Protein AF-A0A351DQH8-F1 (afdb_monomer_lite)

Foldseek 3Di:
DLVVLVVLLCVLQAFAQLQFQQDADDPVQVVVLVVQLVPPVHQSSRRGNLCVLQVVCQVVQQKAFDDPPPPNGAHADPDDQFPDGFAFPPCDADPSRGTHTPTHGDAADPPDPTGHGMDHHSVCSQLCSCSSSVHDPVVSVVSVVVVVVVVVVVLVVVLQVQLCCVLPVPQWQPPQQDPPPRGGPDDPVRSVVSSVVRSVVVCVVVVVCVVVPDPQVVLVVLLVVLLCLLAVVLLVCCLQPPLLQDPQLNVQLNCQLNVVLVVLLCCCPPPHVPCPSPPPVDDSSGCSVVSNVSSNVSSVVRSVVDDGDDPVSSVVSVPVVDDPPPPPPPPDD

Sequence (333 aa):
VGAFARLNLIKNTQNIEYATWTQECTADQAAALAAAQDNPAVDAARVDCAGQWFKTWENSGLLAWMDKNGDGKIQIANGAAFKGKPSFDGENRGASGERLLKNEAVPAPAGQAIENEVYFDRDIIVLANPEIASLPNWVIALIAAGGLAAALSTAAGLLLVISSSISHDLLGRVMFKDAETDKSKLSDSQELMAARVAAAVAIGVAGYLGINPPAFVAQVVAFAFGLAAASFFPVIINGVFDKRMNKEGAIAGMAVGLAFTFIYIVLNVFVDKTGTYTMFGIKATGIGTVGMLLHFVVAYFVSRATAAPPQDIQDMVENIRIPRGAAPSTHAH

Structure (mmCIF, N/CA/C/O backbone):
data_AF-A0A351DQH8-F1
#
_entry.id   AF-A0A351DQH8-F1
#
loop_
_atom_site.group_PDB
_atom_site.id
_atom_site.type_symbol
_atom_site.label_atom_id
_atom_site.label_alt_id
_atom_site.label_comp_id
_atom_site.label_asym_id
_atom_site.label_entity_id
_atom_site.label_seq_id
_atom_site.pdbx_PDB_ins_code
_atom_site.Cartn_x
_atom_site.Cartn_y
_atom_site.Cartn_z
_atom_site.occupancy
_atom_site.B_iso_or_equiv
_atom_site.auth_seq_id
_atom_site.auth_comp_id
_atom_site.auth_asym_id
_atom_site.auth_atom_id
_atom_site.pdbx_PDB_model_num
ATOM 1 N N . VAL A 1 1 ? -5.105 -0.179 -14.651 1.00 53.69 1 VAL A N 1
ATOM 2 C CA . VAL A 1 1 ? -3.837 0.540 -14.932 1.00 53.69 1 VAL A CA 1
ATOM 3 C C . VAL A 1 1 ? -2.700 -0.424 -15.271 1.00 53.69 1 VAL A C 1
ATOM 5 O O . VAL A 1 1 ? -2.261 -0.402 -16.410 1.00 53.69 1 VAL A O 1
ATOM 8 N N . GLY A 1 2 ? -2.291 -1.338 -14.377 1.00 61.62 2 GLY A N 1
ATOM 9 C CA . GLY A 1 2 ? -1.135 -2.226 -14.624 1.00 61.62 2 GLY A CA 1
ATOM 10 C C . GLY A 1 2 ? -1.207 -3.122 -15.875 1.00 61.62 2 GLY A C 1
ATOM 11 O O . GLY A 1 2 ? -0.205 -3.281 -16.563 1.00 61.62 2 GLY A O 1
ATOM 12 N N . ALA A 1 3 ? -2.383 -3.662 -16.222 1.00 66.94 3 ALA A N 1
ATOM 13 C CA . ALA A 1 3 ? -2.542 -4.481 -17.433 1.00 66.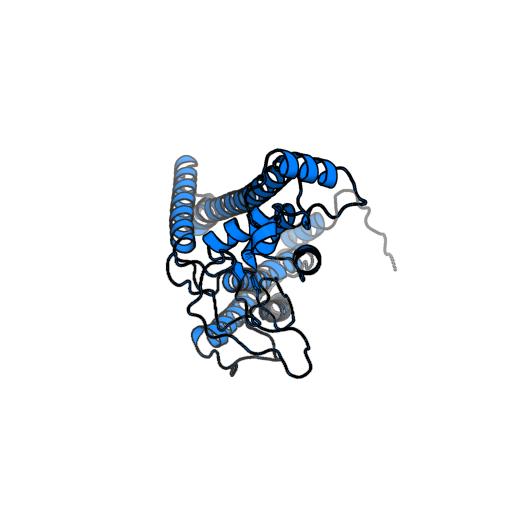94 3 ALA A CA 1
ATOM 14 C C . ALA A 1 3 ? -2.350 -3.671 -18.731 1.00 66.94 3 ALA A C 1
ATOM 16 O O . ALA A 1 3 ? -1.655 -4.121 -19.636 1.00 66.94 3 ALA A O 1
ATOM 17 N N . PHE A 1 4 ? -2.904 -2.455 -18.794 1.00 75.12 4 PHE A N 1
ATOM 18 C CA . PHE A 1 4 ? -2.732 -1.551 -19.936 1.00 75.12 4 PHE A CA 1
ATOM 19 C C . PHE A 1 4 ? -1.293 -1.041 -20.055 1.00 75.12 4 PHE A C 1
ATOM 21 O O . PHE A 1 4 ? -0.772 -0.967 -21.160 1.00 75.12 4 PHE A O 1
ATOM 28 N N . ALA A 1 5 ? -0.621 -0.772 -18.932 1.00 75.44 5 ALA A N 1
ATOM 29 C CA . ALA A 1 5 ? 0.779 -0.355 -18.943 1.00 75.44 5 ALA A CA 1
ATOM 30 C C . ALA A 1 5 ? 1.707 -1.454 -19.493 1.00 75.44 5 ALA A C 1
ATOM 32 O O . ALA A 1 5 ? 2.601 -1.169 -20.283 1.00 75.44 5 ALA A O 1
ATOM 33 N N . ARG A 1 6 ? 1.450 -2.731 -19.163 1.00 80.12 6 ARG A N 1
ATOM 34 C CA . ARG A 1 6 ? 2.192 -3.861 -19.750 1.00 80.12 6 ARG A CA 1
ATOM 35 C C . ARG A 1 6 ? 1.948 -3.998 -21.257 1.00 80.12 6 ARG A C 1
ATOM 37 O O . ARG A 1 6 ? 2.876 -4.326 -21.986 1.00 80.12 6 ARG A O 1
ATOM 44 N N . LEU A 1 7 ? 0.721 -3.755 -21.722 1.00 83.62 7 LEU A N 1
ATOM 45 C CA . LEU A 1 7 ? 0.406 -3.769 -23.154 1.00 83.62 7 LEU A CA 1
ATOM 46 C C . LEU A 1 7 ? 1.113 -2.632 -23.898 1.00 83.62 7 LEU A C 1
ATOM 48 O O . LEU A 1 7 ? 1.711 -2.890 -24.937 1.00 83.62 7 LEU A O 1
ATOM 52 N N . ASN A 1 8 ? 1.093 -1.414 -23.349 1.00 84.56 8 ASN A N 1
ATOM 53 C CA . ASN A 1 8 ? 1.820 -0.273 -23.912 1.00 84.56 8 ASN A CA 1
ATOM 54 C C . ASN A 1 8 ? 3.318 -0.548 -23.988 1.00 84.56 8 ASN A C 1
ATOM 56 O O . ASN A 1 8 ? 3.930 -0.299 -25.018 1.00 84.56 8 ASN A O 1
ATOM 60 N N . LEU A 1 9 ? 3.886 -1.120 -22.924 1.00 87.12 9 LEU A N 1
ATOM 61 C CA . LEU A 1 9 ? 5.285 -1.514 -22.899 1.00 87.12 9 LEU A CA 1
ATOM 62 C C . LEU A 1 9 ? 5.613 -2.464 -24.055 1.00 87.12 9 LEU A C 1
ATOM 64 O O . LEU A 1 9 ? 6.459 -2.139 -24.875 1.00 87.12 9 LEU A O 1
ATOM 68 N N . ILE A 1 10 ? 4.913 -3.599 -24.154 1.00 88.12 10 ILE A N 1
ATOM 69 C CA . ILE A 1 10 ? 5.165 -4.587 -25.214 1.00 88.12 10 ILE A CA 1
ATOM 70 C C . ILE A 1 10 ? 4.984 -3.943 -26.591 1.00 88.12 10 ILE A C 1
ATOM 72 O O . ILE A 1 10 ? 5.840 -4.090 -27.457 1.00 88.12 10 ILE A O 1
ATOM 76 N N . LYS A 1 11 ? 3.904 -3.185 -26.801 1.00 88.94 11 LYS A N 1
ATOM 77 C CA . LYS A 1 11 ? 3.646 -2.510 -28.079 1.00 88.94 11 LYS A CA 1
ATOM 78 C C . LYS A 1 11 ? 4.802 -1.588 -28.485 1.00 88.94 11 LYS A C 1
ATOM 80 O O . LYS A 1 11 ? 5.152 -1.547 -29.664 1.00 88.94 11 LYS A O 1
ATOM 85 N N . ASN A 1 12 ? 5.395 -0.886 -27.525 1.00 87.56 12 ASN A N 1
ATOM 86 C CA . ASN A 1 12 ? 6.350 0.182 -27.792 1.00 87.56 12 ASN A CA 1
ATOM 87 C C . ASN A 1 12 ? 7.811 -0.261 -27.720 1.00 87.56 12 ASN A C 1
ATOM 89 O O . ASN A 1 12 ? 8.658 0.505 -28.146 1.00 87.56 12 ASN A O 1
ATOM 93 N N . THR A 1 13 ? 8.119 -1.461 -27.220 1.00 89.88 13 THR A N 1
ATOM 94 C CA . THR A 1 13 ? 9.505 -1.959 -27.138 1.00 89.88 13 THR A CA 1
ATOM 95 C C . THR A 1 13 ? 9.743 -3.256 -27.904 1.00 89.88 13 THR A C 1
ATOM 97 O O . THR A 1 13 ? 10.888 -3.573 -28.207 1.00 89.88 13 THR A O 1
ATOM 100 N N . GLN A 1 14 ? 8.695 -4.003 -28.268 1.00 93.75 14 GLN A N 1
ATOM 101 C CA . GLN A 1 14 ? 8.864 -5.287 -28.949 1.00 93.75 14 GLN A CA 1
ATOM 102 C C . GLN A 1 14 ? 9.550 -5.127 -30.310 1.00 93.75 14 GLN A C 1
ATOM 104 O O . GLN A 1 14 ? 9.064 -4.384 -31.174 1.00 93.75 14 GLN A O 1
ATOM 109 N N . ASN A 1 15 ? 10.597 -5.927 -30.526 1.00 92.62 15 ASN A N 1
ATOM 110 C CA . ASN A 1 15 ? 11.360 -6.048 -31.767 1.00 92.62 15 ASN A CA 1
ATOM 111 C C . ASN A 1 15 ? 11.954 -4.708 -32.242 1.00 92.62 15 ASN A C 1
ATOM 113 O O . ASN A 1 15 ? 11.920 -4.393 -33.432 1.00 92.62 15 ASN A O 1
ATOM 117 N N . ILE A 1 16 ? 12.425 -3.894 -31.295 1.00 92.81 16 ILE A N 1
ATOM 118 C CA . ILE A 1 16 ? 13.126 -2.633 -31.552 1.00 92.81 16 ILE A CA 1
ATOM 119 C C . ILE A 1 16 ? 14.622 -2.837 -31.358 1.00 92.81 16 ILE A C 1
ATOM 121 O O . ILE A 1 16 ? 15.029 -3.482 -30.396 1.00 92.81 16 ILE A O 1
ATOM 125 N N . GLU A 1 17 ? 15.423 -2.265 -32.253 1.00 94.62 17 GLU A N 1
ATOM 126 C CA . GLU A 1 17 ? 16.880 -2.312 -32.184 1.00 94.62 17 GLU A CA 1
ATOM 127 C C . GLU A 1 17 ? 17.399 -1.403 -31.067 1.00 94.62 17 GLU A C 1
ATOM 129 O O . GLU A 1 17 ? 17.211 -0.184 -31.084 1.00 94.62 17 GLU A O 1
ATOM 134 N N . TYR A 1 18 ? 18.019 -2.010 -30.054 1.00 93.19 18 TYR A N 1
ATOM 135 C CA . TYR A 1 18 ? 18.341 -1.340 -28.798 1.00 93.19 18 TYR A CA 1
ATOM 136 C C . TYR A 1 18 ? 19.279 -0.148 -29.006 1.00 93.19 18 TYR A C 1
ATOM 138 O O . TYR A 1 18 ? 19.040 0.943 -28.477 1.00 93.19 18 TYR A O 1
ATOM 146 N N . ALA A 1 19 ? 20.339 -0.343 -29.792 1.00 92.69 19 ALA A N 1
ATOM 147 C CA . ALA A 1 19 ? 21.393 0.647 -29.974 1.00 92.69 19 ALA A CA 1
ATOM 148 C C . ALA A 1 19 ? 20.868 1.940 -30.620 1.00 92.69 19 ALA A C 1
ATOM 150 O O . ALA A 1 19 ? 21.128 3.028 -30.106 1.00 92.69 19 ALA A O 1
ATOM 151 N N . THR A 1 20 ? 20.088 1.835 -31.703 1.00 92.12 20 THR A N 1
ATOM 152 C CA . THR A 1 20 ? 19.560 3.006 -32.429 1.00 92.12 20 THR A CA 1
ATOM 153 C C . THR A 1 20 ? 18.402 3.669 -31.693 1.00 92.12 20 THR A C 1
ATOM 155 O O . THR A 1 20 ? 18.237 4.889 -31.739 1.00 92.12 20 THR A O 1
ATOM 158 N N . TRP A 1 21 ? 17.604 2.892 -30.970 1.00 93.69 21 TRP A N 1
ATOM 159 C CA . TRP A 1 21 ? 16.451 3.421 -30.259 1.00 93.69 21 TRP A CA 1
ATOM 160 C C . TRP A 1 21 ? 16.831 4.135 -28.959 1.00 93.69 21 TRP A C 1
ATOM 162 O O . TRP A 1 21 ? 16.211 5.132 -28.600 1.00 93.69 21 TRP A O 1
ATOM 172 N N . THR A 1 22 ? 17.887 3.688 -28.278 1.00 92.50 22 THR A N 1
ATOM 173 C CA . THR A 1 22 ? 18.358 4.283 -27.015 1.00 92.50 22 THR A CA 1
ATOM 174 C C . THR A 1 22 ? 19.516 5.275 -27.188 1.00 92.50 22 THR A C 1
ATOM 176 O O . THR A 1 22 ? 20.121 5.699 -26.199 1.00 92.50 22 THR A O 1
ATOM 179 N N . GLN A 1 23 ? 19.902 5.626 -28.415 1.00 90.94 23 GLN A N 1
ATOM 180 C CA . GLN A 1 23 ? 20.940 6.637 -28.668 1.00 90.94 23 GLN A CA 1
ATOM 181 C C . GLN A 1 23 ? 20.425 8.057 -28.412 1.00 90.94 23 GLN A C 1
ATOM 183 O O . GLN A 1 23 ? 19.220 8.301 -28.494 1.00 90.94 23 GLN A O 1
ATOM 188 N N . GLU A 1 24 ? 21.316 8.995 -28.084 1.00 88.50 24 GLU A N 1
ATOM 189 C CA . GLU A 1 24 ? 20.931 10.404 -27.936 1.00 88.50 24 GLU A CA 1
ATOM 190 C C . GLU A 1 24 ? 20.389 10.946 -29.264 1.00 88.50 24 GLU A C 1
ATOM 192 O O . GLU A 1 24 ? 20.944 10.672 -30.329 1.00 88.50 24 GLU A O 1
ATOM 197 N N . CYS A 1 25 ? 19.295 11.708 -29.209 1.00 88.12 25 CYS A N 1
ATOM 198 C CA . CYS A 1 25 ? 18.718 12.291 -30.413 1.00 88.12 25 CYS A CA 1
ATOM 199 C C . CYS A 1 25 ? 19.652 13.353 -30.996 1.00 88.12 25 CYS A C 1
ATOM 201 O O . CYS A 1 25 ? 20.030 14.309 -30.315 1.00 88.12 25 CYS A O 1
ATOM 203 N N . THR A 1 26 ? 19.932 13.253 -32.293 1.00 91.12 26 THR A N 1
ATOM 204 C CA . THR A 1 26 ? 20.407 14.408 -33.067 1.00 91.12 26 THR A CA 1
ATOM 205 C C . THR A 1 26 ? 19.312 15.482 -33.146 1.00 91.12 26 THR A C 1
ATOM 207 O O . THR A 1 26 ? 18.134 15.194 -32.926 1.00 91.12 26 THR A O 1
ATOM 210 N N . ALA A 1 27 ? 19.670 16.727 -33.480 1.00 88.38 27 ALA A N 1
ATOM 211 C CA . ALA A 1 27 ? 18.696 17.822 -33.583 1.00 88.38 27 ALA A CA 1
ATOM 212 C C . ALA A 1 27 ? 17.549 17.507 -34.567 1.00 88.38 27 ALA A C 1
ATOM 214 O O . ALA A 1 27 ? 16.385 17.773 -34.266 1.00 88.38 27 ALA A O 1
ATOM 215 N N . ASP A 1 28 ? 17.868 16.870 -35.696 1.00 88.50 28 ASP A N 1
ATOM 216 C CA . ASP A 1 28 ? 16.887 16.483 -36.713 1.00 88.50 28 ASP A CA 1
ATOM 217 C C . ASP A 1 28 ? 15.968 15.355 -36.224 1.00 88.50 28 ASP A C 1
ATOM 219 O O . ASP A 1 28 ? 14.753 15.410 -36.414 1.00 88.50 28 ASP A O 1
ATOM 223 N N . GLN A 1 29 ? 16.522 14.352 -35.532 1.00 88.38 29 GLN A N 1
ATOM 224 C CA . GLN A 1 29 ? 15.730 13.271 -34.934 1.00 88.38 29 GLN A CA 1
ATOM 225 C C . GLN A 1 29 ? 14.835 13.778 -33.800 1.00 88.38 29 GLN A C 1
ATOM 227 O O . GLN A 1 29 ? 13.693 13.342 -33.689 1.00 88.38 29 GLN A O 1
ATOM 232 N N . ALA A 1 30 ? 15.306 14.735 -32.995 1.00 87.12 30 ALA A N 1
ATOM 233 C CA . ALA A 1 30 ? 14.498 15.364 -31.955 1.00 87.12 30 ALA A CA 1
ATOM 234 C C . ALA A 1 30 ? 13.308 16.133 -32.554 1.00 87.12 30 ALA A C 1
ATOM 236 O O . ALA A 1 30 ? 12.190 16.037 -32.045 1.00 87.12 30 ALA A O 1
ATOM 237 N N . ALA A 1 31 ? 13.520 16.848 -33.664 1.00 86.31 31 ALA A N 1
ATOM 238 C CA . ALA A 1 31 ? 12.445 17.517 -34.392 1.00 86.31 31 ALA A CA 1
ATOM 239 C C . ALA A 1 31 ? 11.453 16.513 -35.010 1.00 86.31 31 ALA A C 1
ATOM 241 O O . ALA A 1 31 ? 10.242 16.721 -34.938 1.00 86.31 31 ALA A O 1
ATOM 242 N N . ALA A 1 32 ? 11.948 15.404 -35.570 1.00 86.38 32 ALA A N 1
ATOM 243 C CA . ALA A 1 32 ? 11.110 14.338 -36.115 1.00 86.38 32 ALA A CA 1
ATOM 244 C C . ALA A 1 32 ? 10.281 13.631 -35.029 1.00 86.38 32 ALA A C 1
ATOM 246 O O . ALA A 1 32 ? 9.099 13.362 -35.242 1.00 86.38 32 ALA A O 1
ATOM 247 N N . LEU A 1 33 ? 10.869 13.378 -33.856 1.00 87.25 33 LEU A N 1
ATOM 248 C CA . LEU A 1 33 ? 10.171 12.817 -32.701 1.00 87.25 33 LEU A CA 1
ATOM 249 C C . LEU A 1 33 ? 9.069 13.764 -32.213 1.00 87.25 33 LEU A C 1
ATOM 251 O O . LEU A 1 33 ? 7.943 13.321 -32.009 1.00 87.25 33 LEU A O 1
ATOM 255 N N . ALA A 1 34 ? 9.356 15.063 -32.096 1.00 86.38 34 ALA A N 1
ATOM 256 C CA . ALA A 1 34 ? 8.351 16.061 -31.730 1.00 86.38 34 ALA A CA 1
ATOM 257 C C . ALA A 1 34 ? 7.192 16.103 -32.742 1.00 86.38 34 ALA A C 1
ATOM 259 O O . ALA A 1 34 ? 6.026 16.080 -32.357 1.00 86.38 34 ALA A O 1
ATOM 260 N N . ALA A 1 35 ? 7.494 16.066 -34.042 1.00 86.69 35 ALA A N 1
ATOM 261 C CA . ALA A 1 35 ? 6.467 15.997 -35.080 1.00 86.69 35 ALA A CA 1
ATOM 262 C C . ALA A 1 35 ? 5.647 14.693 -35.022 1.00 86.69 35 ALA A C 1
ATOM 264 O O . ALA A 1 35 ? 4.447 14.703 -35.298 1.00 86.69 35 ALA A O 1
ATOM 265 N N . ALA A 1 36 ? 6.271 13.569 -34.653 1.00 87.19 36 ALA A N 1
ATOM 266 C CA . ALA A 1 36 ? 5.582 12.296 -34.458 1.00 87.19 36 ALA A CA 1
ATOM 267 C C . ALA A 1 36 ? 4.651 12.318 -33.235 1.00 87.19 36 ALA A C 1
ATOM 269 O O . ALA A 1 36 ? 3.581 11.721 -33.287 1.00 87.19 36 ALA A O 1
ATOM 270 N N . GLN A 1 37 ? 5.012 13.029 -32.160 1.00 85.38 37 GLN A N 1
ATOM 271 C CA . GLN A 1 37 ? 4.166 13.181 -30.966 1.00 85.38 37 GLN A CA 1
ATOM 272 C C . GLN A 1 37 ? 2.845 13.903 -31.268 1.00 85.38 37 GLN A C 1
ATOM 274 O O . GLN A 1 37 ? 1.822 13.586 -30.659 1.00 85.38 37 GLN A O 1
ATOM 279 N N . ASP A 1 38 ? 2.850 14.814 -32.241 1.00 84.12 38 ASP A N 1
ATOM 280 C CA . ASP A 1 38 ? 1.659 15.547 -32.684 1.00 84.12 38 ASP A CA 1
ATOM 281 C C . ASP A 1 38 ? 0.860 14.811 -33.778 1.00 84.12 38 ASP A C 1
ATOM 283 O O . ASP A 1 38 ? -0.251 15.222 -34.126 1.00 84.12 38 ASP A O 1
ATOM 287 N N . ASN A 1 39 ? 1.391 13.709 -34.326 1.00 84.56 39 ASN A N 1
ATOM 288 C CA . ASN A 1 39 ? 0.760 12.949 -35.401 1.00 84.56 39 ASN A CA 1
ATOM 289 C C . ASN A 1 39 ? 0.300 11.556 -34.929 1.00 84.56 39 ASN A C 1
ATOM 291 O O . ASN A 1 39 ? 1.105 10.626 -34.889 1.00 84.56 39 ASN A O 1
ATOM 295 N N . PRO A 1 40 ? -1.008 11.337 -34.696 1.00 80.25 40 PRO A N 1
ATOM 296 C CA . PRO A 1 40 ? -1.520 10.051 -34.216 1.00 80.25 40 PRO A CA 1
ATOM 297 C C . PRO A 1 40 ? -1.344 8.886 -35.207 1.00 80.25 40 PRO A C 1
ATOM 299 O O . PRO A 1 40 ? -1.568 7.736 -34.832 1.00 80.25 40 PRO A O 1
ATOM 302 N N . ALA A 1 41 ? -0.968 9.151 -36.465 1.00 84.12 41 ALA A N 1
ATOM 303 C CA . ALA A 1 41 ? -0.656 8.113 -37.447 1.00 84.12 41 ALA A CA 1
ATOM 304 C C . ALA A 1 41 ? 0.763 7.532 -37.296 1.00 84.12 41 ALA A C 1
ATOM 306 O O . ALA A 1 41 ? 1.052 6.492 -37.889 1.00 84.12 41 ALA A O 1
ATOM 307 N N . VAL A 1 42 ? 1.645 8.182 -36.528 1.00 83.12 42 VAL A N 1
ATOM 308 C CA . VAL A 1 42 ? 3.024 7.741 -36.290 1.00 83.12 42 VAL A CA 1
ATOM 309 C C . VAL A 1 42 ? 3.165 7.302 -34.837 1.00 83.12 42 VAL A C 1
ATOM 311 O O . VAL A 1 42 ? 2.772 8.012 -33.917 1.00 83.12 42 VAL A O 1
ATOM 314 N N . ASP A 1 43 ? 3.746 6.124 -34.610 1.00 85.19 43 ASP A N 1
ATOM 315 C CA . ASP A 1 43 ? 4.044 5.668 -33.253 1.00 85.19 43 ASP A CA 1
ATOM 316 C C . ASP A 1 43 ? 5.348 6.315 -32.768 1.00 85.19 43 ASP A C 1
ATOM 318 O O . ASP A 1 43 ? 6.437 5.774 -32.970 1.00 85.19 43 ASP A O 1
ATOM 322 N N . ALA A 1 44 ? 5.230 7.501 -32.161 1.00 87.38 44 ALA A N 1
ATOM 323 C CA . ALA A 1 44 ? 6.362 8.278 -31.651 1.00 87.38 44 ALA A CA 1
ATOM 324 C C . ALA A 1 44 ? 7.279 7.459 -30.722 1.00 87.38 44 ALA A C 1
ATOM 326 O O . ALA A 1 44 ? 8.491 7.651 -30.731 1.00 87.38 44 ALA A O 1
ATOM 327 N N . ALA A 1 45 ? 6.724 6.489 -29.986 1.00 87.62 45 ALA A N 1
ATOM 328 C CA . ALA A 1 45 ? 7.483 5.642 -29.071 1.00 87.62 45 ALA A CA 1
ATOM 329 C C . ALA A 1 45 ? 8.439 4.665 -29.758 1.00 87.62 45 ALA A C 1
ATOM 331 O O . ALA A 1 45 ? 9.381 4.181 -29.129 1.00 87.62 45 ALA A O 1
ATOM 332 N N . ARG A 1 46 ? 8.224 4.386 -31.047 1.00 89.81 46 ARG A N 1
ATOM 333 C CA . ARG A 1 46 ? 9.051 3.468 -31.839 1.00 89.81 46 ARG A CA 1
ATOM 334 C C . ARG A 1 46 ? 10.051 4.186 -32.748 1.00 89.81 46 ARG A C 1
ATOM 336 O O . ARG A 1 46 ? 10.775 3.514 -33.476 1.00 89.81 46 ARG A O 1
ATOM 343 N N . VAL A 1 47 ? 10.077 5.520 -32.736 1.00 89.44 47 VAL A N 1
ATOM 344 C CA . VAL A 1 47 ? 11.058 6.319 -33.486 1.00 89.44 47 VAL A CA 1
ATOM 345 C C . VAL A 1 47 ? 12.444 6.109 -32.869 1.00 89.44 47 VAL A C 1
ATOM 347 O O . VAL A 1 47 ? 12.563 5.987 -31.649 1.00 89.44 47 VAL A O 1
ATOM 350 N N . ASP A 1 48 ? 13.494 6.062 -33.694 1.00 89.56 48 ASP A N 1
ATOM 351 C CA . ASP A 1 48 ? 14.876 6.040 -33.198 1.00 89.56 48 ASP A CA 1
ATOM 352 C C . ASP A 1 48 ? 15.106 7.173 -32.188 1.00 89.56 48 ASP A C 1
ATOM 354 O O . ASP A 1 48 ? 14.470 8.217 -32.278 1.00 89.56 48 ASP A O 1
ATOM 358 N N . CYS A 1 49 ? 16.005 6.966 -31.226 1.00 89.00 49 CYS A N 1
ATOM 359 C CA . CYS A 1 49 ? 16.280 7.865 -30.097 1.00 89.00 49 CYS A CA 1
ATOM 360 C C . CYS A 1 49 ? 15.139 8.088 -29.070 1.00 89.00 49 CYS A C 1
ATOM 362 O O . CYS A 1 49 ? 15.395 8.642 -27.998 1.00 89.00 49 CYS A O 1
ATOM 364 N N . ALA A 1 50 ? 13.909 7.607 -29.307 1.00 89.50 50 ALA A N 1
ATOM 365 C CA . ALA A 1 50 ? 12.801 7.724 -28.344 1.00 89.50 50 ALA A CA 1
ATOM 366 C C . ALA A 1 50 ? 12.989 6.866 -27.071 1.00 89.50 50 ALA A C 1
ATOM 368 O O . ALA A 1 50 ? 12.308 7.074 -26.065 1.00 89.50 50 ALA A O 1
ATOM 369 N N . GLY A 1 51 ? 13.928 5.918 -27.089 1.00 90.56 51 GLY A N 1
ATOM 370 C CA . GLY A 1 51 ? 14.203 4.958 -26.020 1.00 90.56 51 GLY A CA 1
ATOM 371 C C . GLY A 1 51 ? 15.105 5.441 -24.893 1.00 90.56 51 GLY A C 1
ATOM 372 O O . GLY A 1 51 ? 15.549 4.618 -24.095 1.00 90.56 51 GLY A O 1
ATOM 373 N N . GLN A 1 52 ? 15.398 6.740 -24.791 1.00 89.62 52 GLN A N 1
ATOM 374 C CA . GLN A 1 52 ? 16.252 7.282 -23.720 1.00 89.62 52 GLN A CA 1
ATOM 375 C C . GLN A 1 52 ? 15.796 6.875 -22.318 1.00 89.62 52 GLN A C 1
ATOM 377 O O . GLN A 1 52 ? 16.614 6.507 -21.473 1.00 89.62 52 GLN A O 1
ATOM 382 N N . TRP A 1 53 ? 14.481 6.858 -22.096 1.00 89.38 53 TRP A N 1
ATOM 383 C CA . TRP A 1 53 ? 13.898 6.429 -20.831 1.00 89.38 53 TRP A CA 1
ATOM 384 C C . TRP A 1 53 ? 14.349 5.014 -20.441 1.00 89.38 53 TRP A C 1
ATOM 386 O O . TRP A 1 53 ? 14.640 4.755 -19.276 1.00 89.38 53 TRP A O 1
ATOM 396 N N . PHE A 1 54 ? 14.491 4.104 -21.409 1.00 91.56 54 PHE A N 1
ATOM 397 C CA . PHE A 1 54 ? 14.892 2.723 -21.155 1.00 91.56 54 PHE A CA 1
ATOM 398 C C . PHE A 1 54 ? 16.272 2.668 -20.491 1.00 91.56 54 PHE A C 1
ATOM 400 O O . PHE A 1 54 ? 16.432 2.002 -19.469 1.00 91.56 54 PHE A O 1
ATOM 407 N N . LYS A 1 55 ? 17.234 3.463 -20.985 1.00 89.81 55 LYS A N 1
ATOM 408 C CA . LYS A 1 55 ? 18.562 3.624 -20.369 1.00 89.81 55 LYS A CA 1
ATOM 409 C C . LYS A 1 55 ? 18.496 4.288 -18.999 1.00 89.81 55 LYS A C 1
ATOM 411 O O . LYS A 1 55 ? 19.214 3.879 -18.090 1.00 89.81 55 LYS A O 1
ATOM 416 N N . THR A 1 56 ? 17.644 5.295 -18.811 1.00 89.62 56 THR A N 1
ATOM 417 C CA . THR A 1 56 ? 17.467 5.949 -17.504 1.00 89.62 56 THR A CA 1
ATOM 418 C C . THR A 1 56 ? 17.043 4.945 -16.430 1.00 89.62 56 THR A C 1
ATOM 420 O O . THR A 1 56 ? 17.638 4.901 -15.350 1.00 89.62 56 THR A O 1
ATOM 423 N N . TRP A 1 57 ? 16.061 4.093 -16.734 1.00 90.50 57 TRP A N 1
ATOM 424 C CA . TRP A 1 57 ? 15.577 3.070 -15.803 1.00 90.50 57 TRP A CA 1
ATOM 425 C C . TRP A 1 57 ? 16.517 1.859 -15.690 1.00 90.50 57 TRP A C 1
ATOM 427 O O . TRP A 1 57 ? 16.572 1.216 -14.640 1.00 90.50 57 TRP A O 1
ATOM 437 N N . GLU A 1 58 ? 17.304 1.567 -16.725 1.00 90.81 58 GLU A N 1
ATOM 438 C CA . GLU A 1 58 ? 18.377 0.570 -16.667 1.00 90.81 58 GLU A CA 1
ATOM 439 C C . GLU A 1 58 ? 19.521 1.018 -15.738 1.00 90.81 58 GLU A C 1
ATOM 441 O O . GLU A 1 58 ? 20.031 0.255 -14.911 1.00 90.81 58 GLU A O 1
ATOM 446 N N . ASN A 1 59 ? 19.892 2.297 -15.804 1.00 89.50 59 ASN A N 1
ATOM 447 C CA . ASN A 1 59 ? 20.910 2.888 -14.939 1.00 89.50 59 ASN A CA 1
ATOM 448 C C . ASN A 1 59 ? 20.463 2.938 -13.470 1.00 89.50 59 ASN A C 1
ATOM 450 O O . ASN A 1 59 ? 21.286 2.722 -12.580 1.00 89.50 59 ASN A O 1
ATOM 454 N N . SER A 1 60 ? 19.168 3.143 -13.199 1.00 87.75 60 SER A N 1
ATOM 455 C CA . SER A 1 60 ? 18.625 3.045 -11.833 1.00 87.75 60 SER A CA 1
ATOM 456 C C . SER A 1 60 ? 18.540 1.603 -11.313 1.00 87.75 60 SER A C 1
ATOM 458 O O . SER A 1 60 ? 18.379 1.385 -10.113 1.00 87.75 60 SER A O 1
ATOM 460 N N . GLY A 1 61 ? 18.675 0.615 -12.204 1.00 87.69 61 GLY A N 1
ATOM 461 C CA . GLY A 1 61 ? 18.630 -0.811 -11.899 1.00 87.69 61 GLY A CA 1
ATOM 462 C C . GLY A 1 61 ? 17.227 -1.385 -11.696 1.00 87.69 61 GLY A C 1
ATOM 463 O O . GLY A 1 61 ? 17.084 -2.521 -11.242 1.00 87.69 61 GLY A O 1
ATOM 464 N N . LEU A 1 62 ? 16.192 -0.612 -12.034 1.00 89.19 62 LEU A N 1
ATOM 465 C CA . LEU A 1 62 ? 14.782 -1.011 -11.951 1.00 89.19 62 LEU A CA 1
ATOM 466 C C . LEU A 1 62 ? 14.263 -1.600 -13.273 1.00 89.19 62 LEU A C 1
ATOM 468 O O . LEU A 1 62 ? 13.155 -2.130 -13.343 1.00 89.19 62 LEU A O 1
ATOM 472 N N . LEU A 1 63 ? 15.086 -1.542 -14.312 1.00 92.38 63 LEU A N 1
ATOM 473 C CA . LEU A 1 63 ? 14.901 -2.177 -15.604 1.00 92.38 63 LEU A CA 1
ATOM 474 C C . LEU A 1 63 ? 16.198 -2.905 -15.951 1.00 92.38 63 LEU A C 1
ATOM 476 O O . LEU A 1 63 ? 17.275 -2.438 -15.588 1.00 92.38 63 LEU A O 1
ATOM 480 N N . ALA A 1 64 ? 16.121 -4.030 -16.652 1.00 93.75 64 ALA A N 1
ATOM 481 C CA . ALA A 1 64 ? 17.307 -4.593 -17.287 1.00 93.75 64 ALA A CA 1
ATOM 482 C C . ALA A 1 64 ? 16.939 -5.395 -18.529 1.00 93.75 64 ALA A C 1
ATOM 484 O O . ALA A 1 64 ? 15.886 -6.036 -18.561 1.00 93.75 64 ALA A O 1
ATOM 485 N N . TRP A 1 65 ? 17.827 -5.395 -19.514 1.00 95.25 65 TRP A N 1
ATOM 486 C CA . TRP A 1 65 ? 17.706 -6.205 -20.716 1.00 95.25 65 TRP A CA 1
ATOM 487 C C . TRP A 1 65 ? 18.907 -7.144 -20.831 1.00 95.25 65 TRP A C 1
ATOM 489 O O . TRP A 1 65 ? 20.024 -6.797 -20.458 1.00 95.25 65 TRP A O 1
ATOM 499 N N . MET A 1 66 ? 18.644 -8.366 -21.281 1.00 93.75 66 MET A N 1
ATOM 500 C CA . MET A 1 66 ? 19.642 -9.388 -21.559 1.00 93.75 66 MET A CA 1
ATOM 501 C C . MET A 1 66 ? 19.357 -9.934 -22.947 1.00 93.75 66 MET A C 1
ATOM 503 O O . MET A 1 66 ? 18.413 -10.708 -23.098 1.00 93.75 66 MET A O 1
ATOM 507 N N . ASP A 1 67 ? 20.169 -9.549 -23.924 1.00 93.38 67 ASP A N 1
ATOM 508 C CA . ASP A 1 67 ? 20.107 -10.123 -25.265 1.00 93.38 67 ASP A CA 1
ATOM 509 C C . ASP A 1 67 ? 20.511 -11.604 -25.205 1.00 93.38 67 ASP A C 1
ATOM 511 O O . ASP A 1 67 ? 21.654 -11.939 -24.873 1.00 93.38 67 ASP A O 1
ATOM 515 N N . LYS A 1 68 ? 19.559 -12.507 -25.456 1.00 90.81 68 LYS A N 1
ATOM 516 C CA . LYS A 1 68 ? 19.795 -13.956 -25.361 1.00 90.81 68 LYS A CA 1
ATOM 517 C C . LYS A 1 68 ? 20.117 -14.584 -26.702 1.00 90.81 68 LYS A C 1
ATOM 519 O O . LYS A 1 68 ? 20.747 -15.642 -26.738 1.00 90.81 68 LYS A O 1
ATOM 524 N N . ASN A 1 69 ? 19.649 -13.977 -27.786 1.00 90.38 69 ASN A N 1
ATOM 525 C CA . ASN A 1 69 ? 19.782 -14.515 -29.135 1.00 90.38 69 ASN A CA 1
ATOM 526 C C . ASN A 1 69 ? 20.859 -13.779 -29.963 1.00 90.38 69 ASN A C 1
ATOM 528 O O . ASN A 1 69 ? 21.224 -14.261 -31.036 1.00 90.38 69 ASN A O 1
ATOM 532 N N . GLY A 1 70 ? 21.404 -12.675 -29.443 1.00 90.12 70 GLY A N 1
ATOM 533 C CA . GLY A 1 70 ? 22.460 -11.874 -30.053 1.00 90.12 70 GLY A CA 1
ATOM 534 C C . GLY A 1 70 ? 21.992 -11.018 -31.231 1.00 90.12 70 GLY A C 1
ATOM 535 O O . GLY A 1 70 ? 22.824 -10.658 -32.066 1.00 90.12 70 GLY A O 1
ATOM 536 N N . ASP A 1 71 ? 20.687 -10.758 -31.363 1.00 92.31 71 ASP A N 1
ATOM 537 C CA . ASP A 1 71 ? 20.111 -10.011 -32.486 1.00 92.31 71 ASP A CA 1
ATOM 538 C C . ASP A 1 71 ? 20.064 -8.489 -32.260 1.00 92.31 71 ASP A C 1
ATOM 540 O O . ASP A 1 71 ? 19.735 -7.749 -33.194 1.00 92.31 71 ASP A O 1
ATOM 544 N N . GLY A 1 72 ? 20.410 -8.015 -31.056 1.00 92.94 72 GLY A N 1
ATOM 545 C CA . GLY A 1 72 ? 20.405 -6.599 -30.692 1.00 92.94 72 GLY A CA 1
ATOM 546 C C . GLY A 1 72 ? 19.009 -5.979 -30.562 1.00 92.94 72 GLY A C 1
ATOM 547 O O . GLY A 1 72 ? 18.889 -4.751 -30.466 1.00 92.94 72 GLY A O 1
ATOM 548 N N . LYS A 1 73 ? 17.940 -6.786 -30.577 1.00 94.06 73 LYS A N 1
ATOM 549 C CA . LYS A 1 73 ? 16.549 -6.329 -30.541 1.00 94.06 73 LYS A CA 1
ATOM 550 C C . LYS A 1 73 ? 15.861 -6.753 -29.261 1.00 94.06 73 LYS A C 1
ATOM 552 O O . LYS A 1 73 ? 15.947 -7.881 -28.808 1.00 94.06 73 LYS A O 1
ATOM 557 N N . ILE A 1 74 ? 15.065 -5.846 -28.716 1.00 94.25 74 ILE A N 1
ATOM 558 C CA . ILE A 1 74 ? 14.347 -6.097 -27.471 1.00 94.25 74 ILE A CA 1
ATOM 559 C C . ILE A 1 74 ? 13.201 -7.088 -27.714 1.00 94.25 74 ILE A C 1
ATOM 561 O O . ILE A 1 74 ? 12.255 -6.785 -28.452 1.00 94.25 74 ILE A O 1
ATOM 565 N N . GLN A 1 75 ? 13.225 -8.240 -27.037 1.00 93.75 75 GLN A N 1
ATOM 566 C CA . GLN A 1 75 ? 12.128 -9.212 -27.068 1.00 93.75 75 GLN A CA 1
ATOM 567 C C . GLN A 1 75 ? 11.470 -9.391 -25.691 1.00 93.75 75 GLN A C 1
ATOM 569 O O . GLN A 1 75 ? 12.098 -9.740 -24.692 1.00 93.75 75 GLN A O 1
ATOM 574 N N . ILE A 1 76 ? 10.156 -9.163 -25.625 1.00 92.25 76 ILE A N 1
ATOM 575 C CA . ILE A 1 76 ? 9.342 -9.373 -24.426 1.00 92.25 76 ILE A CA 1
ATOM 576 C C . ILE A 1 76 ? 8.384 -10.533 -24.663 1.00 92.25 76 ILE A C 1
ATOM 578 O O . ILE A 1 76 ? 7.607 -10.554 -25.618 1.00 92.25 76 ILE A O 1
ATOM 582 N N . ALA A 1 77 ? 8.395 -11.489 -23.741 1.00 91.00 77 ALA A N 1
ATOM 583 C CA . ALA A 1 77 ? 7.548 -12.670 -23.815 1.00 91.00 77 ALA A CA 1
ATOM 584 C C . ALA A 1 77 ? 7.116 -13.141 -22.417 1.00 91.00 77 ALA A C 1
ATOM 586 O O . ALA A 1 77 ? 7.360 -12.470 -21.411 1.00 91.00 77 ALA A O 1
ATOM 587 N N . ASN A 1 78 ? 6.429 -14.282 -22.327 1.00 89.81 78 ASN A N 1
ATOM 588 C CA . ASN A 1 78 ? 6.126 -14.867 -21.022 1.00 89.81 78 ASN A CA 1
ATOM 589 C C . ASN A 1 78 ? 7.374 -15.545 -20.435 1.00 89.81 78 ASN A C 1
ATOM 591 O O . ASN A 1 78 ? 8.225 -16.056 -21.163 1.00 89.81 78 ASN A O 1
ATOM 595 N N . GLY A 1 79 ? 7.457 -15.561 -19.103 1.00 89.31 79 GLY A N 1
ATOM 596 C CA . GLY A 1 79 ? 8.610 -16.076 -18.362 1.00 89.31 79 GLY A CA 1
ATOM 597 C C . GLY A 1 79 ? 9.517 -14.972 -17.815 1.00 89.31 79 GLY A C 1
ATOM 598 O O . GLY A 1 79 ? 9.354 -13.791 -18.118 1.00 89.31 79 GLY A O 1
ATOM 599 N N . ALA A 1 80 ? 10.456 -15.354 -16.952 1.00 91.12 80 ALA A N 1
ATOM 600 C CA . ALA A 1 80 ? 11.484 -14.442 -16.462 1.00 91.12 80 ALA A CA 1
ATOM 601 C C . ALA A 1 80 ? 12.592 -14.298 -17.513 1.00 91.12 80 ALA A C 1
ATOM 603 O O . ALA A 1 80 ? 12.925 -15.273 -18.183 1.00 91.12 80 ALA A O 1
ATOM 604 N N . ALA A 1 81 ? 13.176 -13.105 -17.638 1.00 92.00 81 ALA A N 1
ATOM 605 C CA . ALA A 1 81 ? 14.354 -12.930 -18.481 1.00 92.00 81 ALA A CA 1
ATOM 606 C C . ALA A 1 81 ? 15.559 -13.672 -17.892 1.00 92.00 81 ALA A C 1
ATOM 608 O O . ALA A 1 81 ? 16.219 -14.470 -18.552 1.00 92.00 81 ALA A O 1
ATOM 609 N N . PHE A 1 82 ? 15.777 -13.498 -16.598 1.00 94.19 82 PHE A N 1
ATOM 610 C CA . PHE A 1 82 ? 16.868 -14.115 -15.865 1.00 94.19 82 PHE A CA 1
ATOM 611 C C . PHE A 1 82 ? 16.445 -14.362 -14.416 1.00 94.19 82 PHE A C 1
ATOM 613 O O . PHE A 1 82 ? 15.373 -13.942 -13.967 1.00 94.19 82 PHE A O 1
ATOM 620 N N . LYS A 1 83 ? 17.273 -15.091 -13.672 1.00 92.31 83 LYS A N 1
ATOM 621 C CA . LYS A 1 83 ? 16.963 -15.498 -12.303 1.00 92.31 83 LYS A CA 1
ATOM 622 C C . LYS A 1 83 ? 17.079 -14.321 -11.329 1.00 92.31 83 LYS A C 1
ATOM 624 O O . LYS A 1 83 ? 18.162 -13.769 -11.137 1.00 92.31 83 LYS A O 1
ATOM 629 N N . GLY A 1 84 ? 15.978 -14.002 -10.648 1.00 89.12 84 GLY A N 1
ATOM 630 C CA . GLY A 1 84 ? 15.938 -13.007 -9.570 1.00 89.12 84 GLY A CA 1
ATOM 631 C C . GLY A 1 84 ? 15.871 -11.554 -10.050 1.00 89.12 84 GLY A C 1
ATOM 632 O O . GLY A 1 84 ? 15.454 -11.277 -11.171 1.00 89.12 84 GLY A O 1
ATOM 633 N N . LYS A 1 85 ? 16.240 -10.622 -9.163 1.00 89.69 85 LYS A N 1
ATOM 634 C CA . LYS A 1 85 ? 16.364 -9.192 -9.490 1.00 89.69 85 LYS A CA 1
ATOM 635 C C . LYS A 1 85 ? 17.656 -8.926 -10.284 1.00 89.69 85 LYS A C 1
ATOM 637 O O . LYS A 1 85 ? 18.600 -9.705 -10.136 1.00 89.69 85 LYS A O 1
ATOM 642 N N . PRO A 1 86 ? 17.726 -7.844 -11.080 1.00 91.75 86 PRO A N 1
ATOM 643 C CA . PRO A 1 86 ? 18.929 -7.482 -11.825 1.00 91.75 86 PRO A CA 1
ATOM 644 C C . PRO A 1 86 ? 20.167 -7.359 -10.926 1.00 91.75 86 PRO A C 1
ATOM 646 O O . PRO A 1 86 ? 20.129 -6.708 -9.883 1.00 91.75 86 PRO A O 1
ATOM 649 N N . SER A 1 87 ? 21.267 -7.978 -11.343 1.00 92.88 87 SER A N 1
ATOM 650 C CA . SER A 1 87 ? 22.586 -7.905 -10.720 1.00 92.88 87 SER A CA 1
ATOM 651 C C . SER A 1 87 ? 23.593 -7.490 -11.785 1.00 92.88 87 SER A C 1
ATOM 653 O O . SER A 1 87 ? 24.149 -8.335 -12.485 1.00 92.88 87 SER A O 1
ATOM 655 N N . PHE A 1 88 ? 23.833 -6.190 -11.908 1.00 92.25 88 PHE A N 1
ATOM 656 C CA . PHE A 1 88 ? 24.713 -5.636 -12.937 1.00 92.25 88 PHE A CA 1
ATOM 657 C C . PHE A 1 88 ? 26.194 -5.925 -12.673 1.00 92.25 88 PHE A C 1
ATOM 659 O O . PHE A 1 88 ? 26.654 -5.961 -11.527 1.00 92.25 88 PHE A O 1
ATOM 666 N N . ASP A 1 89 ? 26.965 -6.091 -13.745 1.00 90.69 89 ASP A N 1
ATOM 667 C CA . ASP A 1 89 ? 28.421 -6.193 -13.698 1.00 90.69 89 ASP A CA 1
ATOM 668 C C . ASP A 1 89 ? 29.084 -4.807 -13.676 1.00 90.69 89 ASP A C 1
ATOM 670 O O . ASP A 1 89 ? 29.792 -4.395 -14.593 1.00 90.69 89 ASP A O 1
ATOM 674 N N . GLY A 1 90 ? 28.802 -4.050 -12.612 1.00 87.25 90 GLY A N 1
ATOM 675 C CA . GLY A 1 90 ? 29.306 -2.689 -12.445 1.00 87.25 90 GLY A CA 1
ATOM 676 C C . GLY A 1 90 ? 28.812 -1.749 -13.549 1.00 87.25 90 GLY A C 1
ATOM 677 O O . GLY A 1 90 ? 27.602 -1.599 -13.751 1.00 87.25 90 GLY A O 1
ATOM 678 N N . GLU A 1 91 ? 29.762 -1.115 -14.241 1.00 86.00 91 GLU A N 1
ATOM 679 C CA . GLU A 1 91 ? 29.508 -0.184 -15.348 1.00 86.00 91 GLU A CA 1
ATOM 680 C C . GLU A 1 91 ? 29.787 -0.779 -16.735 1.00 86.00 91 GLU A C 1
ATOM 682 O O . GLU A 1 91 ? 29.683 -0.071 -17.738 1.00 86.00 91 GLU A O 1
ATOM 687 N N . ASN A 1 92 ? 30.101 -2.074 -16.821 1.00 89.88 92 ASN A N 1
ATOM 688 C CA . ASN A 1 92 ? 30.379 -2.717 -18.100 1.00 89.88 92 ASN A CA 1
ATOM 689 C C . ASN A 1 92 ? 29.138 -2.675 -19.008 1.00 89.88 92 ASN A C 1
ATOM 691 O O . ASN A 1 92 ? 28.015 -2.948 -18.569 1.00 89.88 92 ASN A O 1
ATOM 695 N N . ARG A 1 93 ? 29.353 -2.319 -20.278 1.00 90.88 93 ARG A N 1
ATOM 696 C CA . ARG A 1 93 ? 28.310 -2.254 -21.307 1.00 90.88 93 ARG A CA 1
ATOM 697 C C . ARG A 1 93 ? 28.553 -3.313 -22.383 1.00 90.88 93 ARG A C 1
ATOM 699 O O . ARG A 1 93 ? 29.706 -3.622 -22.682 1.00 90.88 93 ARG A O 1
ATOM 706 N N . GLY A 1 94 ? 27.478 -3.881 -22.918 1.00 88.50 94 GLY A N 1
ATOM 707 C CA . GLY A 1 94 ? 27.526 -4.870 -23.990 1.00 88.50 94 GLY A CA 1
ATOM 708 C C . GLY A 1 94 ? 27.600 -4.245 -25.382 1.00 88.50 94 GLY A C 1
ATOM 709 O O . GLY A 1 94 ? 27.864 -3.050 -25.534 1.00 88.50 94 GLY A O 1
ATOM 710 N N . ALA A 1 95 ? 27.405 -5.070 -26.412 1.00 86.81 95 ALA A N 1
ATOM 711 C CA . ALA A 1 95 ? 27.628 -4.680 -27.806 1.00 86.81 95 ALA A CA 1
ATOM 712 C C . ALA A 1 95 ? 26.624 -3.631 -28.310 1.00 86.81 95 ALA A C 1
ATOM 714 O O . ALA A 1 95 ? 26.974 -2.817 -29.164 1.00 86.81 95 ALA A O 1
ATOM 715 N N . SER A 1 96 ? 25.410 -3.614 -27.756 1.00 87.81 96 SER A N 1
ATOM 716 C CA . SER A 1 96 ? 24.365 -2.646 -28.102 1.00 87.81 96 SER A CA 1
ATOM 717 C C . SER A 1 96 ? 24.363 -1.425 -27.166 1.00 87.81 96 SER A C 1
ATOM 719 O O . SER A 1 96 ? 23.591 -0.486 -27.366 1.00 87.81 96 SER A O 1
ATOM 721 N N . GLY A 1 97 ? 25.249 -1.391 -26.163 1.00 86.88 97 GLY A N 1
ATOM 722 C CA . GLY A 1 97 ? 25.343 -0.324 -25.161 1.00 86.88 97 GLY A CA 1
ATOM 723 C C . GLY A 1 97 ? 24.459 -0.527 -23.923 1.00 86.88 97 GLY A C 1
ATOM 724 O O . GLY A 1 97 ? 24.270 0.411 -23.146 1.00 86.88 97 GLY A O 1
ATOM 725 N N . GLU A 1 98 ? 23.912 -1.725 -23.748 1.00 90.75 98 GLU A N 1
ATOM 726 C CA . GLU A 1 98 ? 23.152 -2.202 -22.591 1.00 90.75 98 GLU A CA 1
ATOM 727 C C . GLU A 1 98 ? 24.048 -2.506 -21.392 1.00 90.75 98 GLU A C 1
ATOM 729 O O . GLU A 1 98 ? 25.240 -2.775 -21.551 1.00 90.75 98 GLU A O 1
ATOM 734 N N . ARG A 1 99 ? 23.503 -2.484 -20.175 1.00 93.00 99 ARG A N 1
ATOM 735 C CA . ARG A 1 99 ? 24.261 -2.867 -18.978 1.00 93.00 99 ARG A CA 1
ATOM 736 C C . ARG A 1 99 ? 24.380 -4.379 -18.872 1.00 93.00 99 ARG A C 1
ATOM 738 O O . ARG A 1 99 ? 23.381 -5.090 -18.830 1.00 93.00 99 ARG A O 1
ATOM 745 N N . LEU A 1 100 ? 25.609 -4.869 -18.715 1.00 92.00 100 LEU A N 1
ATOM 746 C CA . LEU A 1 100 ? 25.840 -6.301 -18.553 1.00 92.00 100 LEU A CA 1
ATOM 747 C C . LEU A 1 100 ? 25.335 -6.804 -17.197 1.00 92.00 100 LEU A C 1
ATOM 749 O O . LEU A 1 100 ? 25.487 -6.150 -16.160 1.00 92.00 100 LEU A O 1
ATOM 753 N N . LEU A 1 101 ? 24.757 -8.004 -17.209 1.00 92.88 101 LEU A N 1
ATOM 754 C CA . LEU A 1 101 ? 24.182 -8.674 -16.047 1.00 92.88 101 LEU A CA 1
ATOM 755 C C . LEU A 1 101 ? 25.010 -9.904 -15.663 1.00 92.88 101 LEU A C 1
ATOM 757 O O . LEU A 1 101 ? 25.487 -10.645 -16.516 1.00 92.88 101 LEU A O 1
ATOM 761 N N . LYS A 1 102 ? 25.117 -10.159 -14.358 1.00 93.56 102 LYS A N 1
ATOM 762 C CA . LYS A 1 102 ? 25.675 -11.394 -13.774 1.00 93.56 102 LYS A CA 1
ATOM 763 C C . LYS A 1 102 ? 24.634 -12.496 -13.611 1.00 93.56 102 LYS A C 1
ATOM 765 O O . LYS A 1 102 ? 24.962 -13.595 -13.168 1.00 93.56 102 LYS A O 1
ATOM 770 N N . ASN A 1 103 ? 23.366 -12.181 -13.860 1.00 94.25 103 ASN A N 1
ATOM 771 C CA . ASN A 1 103 ? 22.277 -13.121 -13.673 1.00 94.25 103 ASN A CA 1
ATOM 772 C C . ASN A 1 103 ? 22.371 -14.280 -14.667 1.00 94.25 103 ASN A C 1
ATOM 774 O O . ASN A 1 103 ? 22.790 -14.120 -15.808 1.00 94.25 103 ASN A O 1
ATOM 778 N N . GLU A 1 104 ? 21.897 -15.441 -14.233 1.00 92.38 104 GLU A N 1
ATOM 779 C CA . GLU A 1 104 ? 21.715 -16.599 -15.100 1.00 92.38 104 GLU A CA 1
ATOM 780 C C . GLU A 1 104 ? 20.452 -16.413 -15.954 1.00 92.38 104 GLU A C 1
ATOM 782 O O . GLU A 1 104 ? 19.372 -16.131 -15.414 1.00 92.38 104 GLU A O 1
ATOM 787 N N . ALA A 1 105 ? 20.586 -16.566 -17.273 1.00 92.25 105 ALA A N 1
ATOM 788 C CA . ALA A 1 105 ? 19.467 -16.526 -18.208 1.00 92.25 105 ALA A CA 1
ATOM 789 C C . ALA A 1 105 ? 18.467 -17.652 -17.906 1.00 92.25 105 ALA A C 1
ATOM 791 O O . ALA A 1 105 ? 18.848 -18.784 -17.614 1.00 92.25 105 ALA A O 1
ATOM 792 N N . VAL A 1 106 ? 17.172 -17.345 -17.985 1.00 91.56 106 VAL A N 1
ATOM 793 C CA . VAL A 1 106 ? 16.107 -18.347 -17.836 1.00 91.56 106 VAL A CA 1
ATOM 794 C C . VAL A 1 106 ? 15.565 -18.686 -19.226 1.00 91.56 106 VAL A C 1
ATOM 796 O O . VAL A 1 106 ? 15.143 -17.762 -19.925 1.00 91.56 106 VAL A O 1
ATOM 799 N N . PRO A 1 107 ? 15.560 -19.964 -19.646 1.00 87.19 107 PRO A N 1
ATOM 800 C CA . PRO A 1 107 ? 15.060 -20.344 -20.964 1.00 87.19 107 PRO A CA 1
ATOM 801 C C . PRO A 1 107 ? 13.551 -20.111 -21.072 1.00 87.19 107 PRO A C 1
ATOM 803 O O . PRO A 1 107 ? 12.831 -20.092 -20.064 1.00 87.19 107 PRO A O 1
ATOM 806 N N . ALA A 1 108 ? 13.058 -19.951 -22.299 1.00 85.38 108 ALA A N 1
ATOM 807 C CA . ALA A 1 108 ? 11.632 -19.776 -22.530 1.00 85.38 108 ALA A CA 1
ATOM 808 C C . ALA A 1 108 ? 10.803 -20.985 -22.040 1.00 85.38 108 ALA A C 1
ATOM 810 O O . ALA A 1 108 ? 11.247 -22.136 -22.122 1.00 85.38 108 ALA A O 1
ATOM 811 N N . PRO A 1 109 ? 9.566 -20.759 -21.553 1.00 86.94 109 PRO A N 1
ATOM 812 C CA . PRO A 1 109 ? 8.630 -21.844 -21.281 1.00 86.94 109 PRO A CA 1
ATOM 813 C C . PRO A 1 109 ? 8.388 -22.712 -22.527 1.00 86.94 109 PRO A C 1
ATOM 815 O O . PRO A 1 109 ? 8.366 -22.211 -23.653 1.00 86.94 109 PRO A O 1
ATOM 818 N N . ALA A 1 110 ? 8.160 -24.014 -22.326 1.00 84.00 110 ALA A N 1
ATOM 819 C CA . ALA A 1 110 ? 7.940 -24.956 -23.422 1.00 84.00 110 ALA A CA 1
ATOM 820 C C . ALA A 1 110 ? 6.787 -24.508 -24.344 1.00 84.00 110 ALA A C 1
ATOM 822 O O . ALA A 1 110 ? 5.687 -24.214 -23.875 1.00 84.00 110 ALA A O 1
ATOM 823 N N . GLY A 1 111 ? 7.040 -24.488 -25.658 1.00 83.06 111 GLY A N 1
ATOM 824 C CA . GLY A 1 111 ? 6.063 -24.093 -26.681 1.00 83.06 111 GLY A CA 1
ATOM 825 C C . GLY A 1 111 ? 6.079 -22.609 -27.072 1.00 83.06 111 GLY A C 1
ATOM 826 O O . GLY A 1 111 ? 5.216 -22.185 -27.838 1.00 83.06 111 GLY A O 1
ATOM 827 N N . GLN A 1 112 ? 7.037 -21.819 -26.580 1.00 85.69 112 GLN A N 1
ATOM 828 C CA . GLN A 1 112 ? 7.187 -20.402 -26.918 1.00 85.69 112 GLN A CA 1
ATOM 829 C C . GLN A 1 112 ? 8.305 -20.179 -27.952 1.00 85.69 112 GLN A C 1
ATOM 831 O O . GLN A 1 112 ? 9.384 -20.745 -27.822 1.00 85.69 112 GLN A O 1
ATOM 836 N N . ALA A 1 113 ? 8.046 -19.354 -28.975 1.00 84.69 113 ALA A N 1
ATOM 837 C CA . ALA A 1 113 ? 8.980 -19.116 -30.086 1.00 84.69 113 ALA A CA 1
ATOM 838 C C . ALA A 1 113 ? 10.013 -18.002 -29.830 1.00 84.69 113 ALA A C 1
ATOM 840 O O . ALA A 1 113 ? 11.063 -17.993 -30.460 1.00 84.69 113 ALA A O 1
ATOM 841 N N . ILE A 1 114 ? 9.699 -17.063 -28.935 1.00 88.44 114 ILE A N 1
ATOM 842 C CA . ILE A 1 114 ? 10.574 -15.950 -28.540 1.00 88.44 114 ILE A CA 1
ATOM 843 C C . ILE A 1 114 ? 10.879 -16.052 -27.050 1.00 88.44 114 ILE A C 1
ATOM 845 O O . ILE A 1 114 ? 10.022 -16.482 -26.276 1.00 88.44 114 ILE A O 1
ATOM 849 N N . GLU A 1 115 ? 12.067 -15.650 -26.623 1.00 90.31 115 GLU A N 1
ATOM 850 C CA . GLU A 1 115 ? 12.409 -15.628 -25.202 1.00 90.31 115 GLU A CA 1
ATOM 851 C C . GLU A 1 115 ? 12.049 -14.270 -24.589 1.00 90.31 115 GLU A C 1
ATOM 853 O O . GLU A 1 115 ? 12.015 -13.253 -25.276 1.00 90.31 115 GLU A O 1
ATOM 858 N N . ASN A 1 116 ? 11.727 -14.239 -23.292 1.00 93.12 116 ASN A N 1
ATOM 859 C CA . ASN A 1 116 ? 11.641 -12.956 -22.601 1.00 93.12 116 ASN A CA 1
ATOM 860 C C . ASN A 1 116 ? 13.062 -12.490 -22.279 1.00 93.12 116 ASN A C 1
ATOM 862 O O . ASN A 1 116 ? 13.817 -13.254 -21.681 1.00 93.12 116 ASN A O 1
ATOM 866 N N . GLU A 1 117 ? 13.399 -11.255 -22.617 1.00 93.81 117 GLU A N 1
ATOM 867 C CA . GLU A 1 117 ? 14.736 -10.686 -22.415 1.00 93.81 117 GLU A CA 1
ATOM 868 C C . GLU A 1 117 ? 14.740 -9.494 -21.465 1.00 93.81 117 GLU A C 1
ATOM 870 O O . GLU A 1 117 ? 15.799 -9.063 -21.012 1.00 93.81 117 GLU A O 1
ATOM 875 N N . VAL A 1 118 ? 13.561 -8.969 -21.123 1.00 93.00 118 VAL A N 1
ATOM 876 C CA . VAL A 1 118 ? 13.452 -7.762 -20.306 1.00 93.00 118 VAL A CA 1
ATOM 877 C C . VAL A 1 118 ? 12.886 -8.061 -18.926 1.00 93.00 118 VAL A C 1
ATOM 879 O O . VAL A 1 118 ? 11.866 -8.741 -18.757 1.00 93.00 118 VAL A O 1
ATOM 882 N N . TYR A 1 119 ? 13.546 -7.497 -17.921 1.00 92.44 119 TYR A N 1
ATOM 883 C CA . TYR A 1 119 ? 13.042 -7.357 -16.567 1.00 92.44 119 TYR A CA 1
ATOM 884 C C . TYR A 1 119 ? 12.543 -5.927 -16.354 1.00 92.44 119 TYR A C 1
ATOM 886 O O . TYR A 1 119 ? 13.266 -4.964 -16.602 1.00 92.44 119 TYR A O 1
ATOM 894 N N . PHE A 1 120 ? 11.328 -5.806 -15.826 1.00 88.88 120 PHE A N 1
ATOM 895 C CA . PHE A 1 120 ? 10.752 -4.548 -15.364 1.00 88.88 120 PHE A CA 1
ATOM 896 C C . PHE A 1 120 ? 10.344 -4.680 -13.907 1.00 88.88 120 PHE A C 1
ATOM 898 O O . PHE A 1 120 ? 9.549 -5.563 -13.562 1.00 88.88 120 PHE A O 1
ATOM 905 N N . ASP A 1 121 ? 10.839 -3.779 -13.063 1.00 87.38 121 ASP A N 1
ATOM 906 C CA . ASP A 1 121 ? 10.321 -3.665 -11.714 1.00 87.38 121 ASP A CA 1
ATOM 907 C C . ASP A 1 121 ? 8.861 -3.181 -11.755 1.00 87.38 121 ASP A C 1
ATOM 909 O O . ASP A 1 121 ? 8.464 -2.320 -12.546 1.00 87.38 121 ASP A O 1
ATOM 913 N N . ARG A 1 122 ? 8.017 -3.789 -10.923 1.00 80.06 122 ARG A 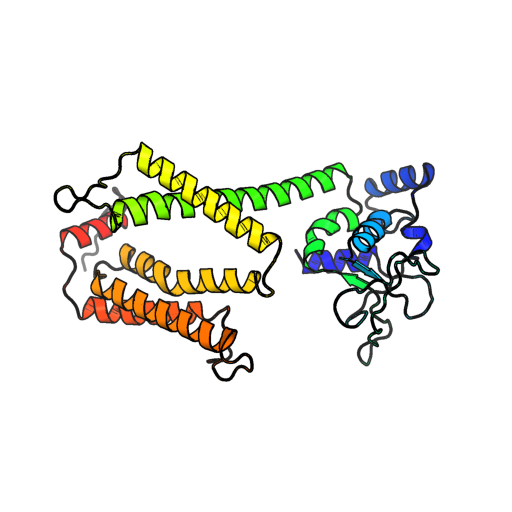N 1
ATOM 914 C CA . ARG A 1 122 ? 6.573 -3.521 -10.931 1.00 80.06 122 ARG A CA 1
ATOM 915 C C . ARG A 1 122 ? 6.271 -2.137 -10.369 1.00 80.06 122 ARG A C 1
ATOM 917 O O . ARG A 1 122 ? 5.241 -1.568 -10.727 1.00 80.06 122 ARG A O 1
ATOM 924 N N . ASP A 1 123 ? 7.165 -1.603 -9.545 1.00 75.25 123 ASP A N 1
ATOM 925 C CA . ASP A 1 123 ? 6.961 -0.344 -8.839 1.00 75.25 123 ASP A CA 1
ATOM 926 C C . ASP A 1 123 ? 7.195 0.873 -9.752 1.00 75.25 123 ASP A C 1
ATOM 928 O O . ASP A 1 123 ? 6.635 1.942 -9.511 1.00 75.25 123 ASP A O 1
ATOM 932 N N . ILE A 1 124 ? 7.933 0.708 -10.859 1.00 82.12 124 ILE A N 1
ATOM 933 C CA . ILE A 1 124 ? 8.213 1.801 -11.806 1.00 82.12 124 ILE A CA 1
ATOM 934 C C . ILE A 1 124 ? 7.205 1.905 -12.945 1.00 82.12 124 ILE A C 1
ATOM 936 O O . ILE A 1 124 ? 7.140 2.938 -13.605 1.00 82.12 124 ILE A O 1
ATOM 940 N N . ILE A 1 125 ? 6.396 0.868 -13.189 1.00 81.50 125 ILE A N 1
ATOM 941 C CA . ILE A 1 125 ? 5.591 0.771 -14.417 1.00 81.50 125 ILE A CA 1
ATOM 942 C C . ILE A 1 125 ? 4.620 1.947 -14.587 1.00 81.50 125 ILE A C 1
ATOM 944 O O . ILE A 1 125 ? 4.332 2.358 -15.704 1.00 81.50 125 ILE A O 1
ATOM 948 N N . VAL A 1 126 ? 4.120 2.510 -13.483 1.00 79.44 126 VAL A N 1
ATOM 949 C CA . VAL A 1 126 ? 3.205 3.659 -13.514 1.00 79.44 126 VAL A CA 1
ATOM 950 C C . VAL A 1 126 ? 3.953 4.956 -13.821 1.00 79.44 126 VAL A C 1
ATOM 952 O O . VAL A 1 126 ? 3.434 5.780 -14.570 1.00 79.44 126 VAL A O 1
ATOM 955 N N . LEU A 1 127 ? 5.162 5.121 -13.278 1.00 81.19 127 LEU A N 1
ATOM 956 C CA . LEU A 1 127 ? 5.990 6.312 -13.477 1.00 81.19 127 LEU A CA 1
ATOM 957 C C . LEU A 1 127 ? 6.649 6.333 -14.858 1.00 81.19 127 LEU A C 1
ATOM 959 O O . LEU A 1 127 ? 6.758 7.397 -15.452 1.00 81.19 127 LEU A O 1
ATOM 963 N N . ALA A 1 128 ? 7.021 5.166 -15.386 1.00 86.00 128 ALA A N 1
ATOM 964 C CA . ALA A 1 128 ? 7.627 5.030 -16.706 1.00 86.00 128 ALA A CA 1
ATOM 965 C C . ALA A 1 128 ? 6.594 5.067 -17.847 1.00 86.00 128 ALA A C 1
ATOM 967 O O . ALA A 1 128 ? 6.944 5.373 -18.979 1.00 86.00 128 ALA A O 1
ATOM 968 N N . ASN A 1 129 ? 5.309 4.777 -17.600 1.00 87.12 129 ASN A N 1
ATOM 969 C CA . ASN A 1 129 ? 4.300 4.695 -18.670 1.00 87.12 129 ASN A CA 1
ATOM 970 C C . ASN A 1 129 ? 4.128 5.985 -19.509 1.00 87.12 129 ASN A C 1
ATOM 972 O O . ASN A 1 129 ? 3.958 5.863 -20.721 1.00 87.12 129 ASN A O 1
ATOM 976 N N . PRO A 1 130 ? 4.175 7.204 -18.935 1.00 88.12 130 PRO A N 1
ATOM 977 C CA . PRO A 1 130 ? 4.201 8.442 -19.717 1.00 88.12 130 PRO A CA 1
ATOM 978 C C . PRO A 1 130 ? 5.400 8.539 -20.673 1.00 88.12 130 PRO A C 1
ATOM 980 O O . PRO A 1 130 ? 5.240 9.000 -21.800 1.00 88.12 130 PRO A O 1
ATOM 983 N N . GLU A 1 131 ? 6.572 8.064 -20.244 1.00 88.19 131 GLU A N 1
ATOM 984 C CA . GLU A 1 131 ? 7.797 8.027 -21.053 1.00 88.19 131 GLU A CA 1
ATOM 985 C C . GLU A 1 131 ? 7.730 6.932 -22.129 1.00 88.19 131 GLU A C 1
ATOM 987 O O . GLU A 1 131 ? 8.059 7.186 -23.283 1.00 88.19 131 GLU A O 1
ATOM 992 N N . ILE A 1 132 ? 7.199 5.750 -21.785 1.00 87.69 132 ILE A N 1
ATOM 993 C CA . ILE A 1 132 ? 6.927 4.641 -22.719 1.00 87.69 132 ILE A CA 1
ATOM 994 C C . ILE A 1 132 ? 6.002 5.093 -23.849 1.00 87.69 132 ILE A C 1
ATOM 996 O O . ILE A 1 132 ? 6.157 4.653 -24.983 1.00 87.69 132 ILE A O 1
ATOM 1000 N N . ALA A 1 133 ? 5.016 5.937 -23.546 1.00 85.88 133 ALA A N 1
ATOM 1001 C CA . ALA A 1 133 ? 4.090 6.492 -24.528 1.00 85.88 133 ALA A CA 1
ATOM 1002 C C . ALA A 1 133 ? 4.662 7.705 -25.287 1.00 85.88 133 ALA A C 1
ATOM 1004 O O . ALA A 1 133 ? 3.939 8.305 -26.078 1.00 85.88 133 ALA A O 1
ATOM 1005 N N . SER A 1 134 ? 5.920 8.078 -25.030 1.00 86.31 134 SER A N 1
ATOM 1006 C CA . SER A 1 134 ? 6.582 9.263 -25.581 1.00 86.31 134 SER A CA 1
ATOM 1007 C C . SER A 1 134 ? 5.746 10.531 -25.440 1.00 86.31 134 SER A C 1
ATOM 1009 O O . SER A 1 134 ? 5.631 11.312 -26.380 1.00 86.31 134 SER A O 1
ATOM 1011 N N . LEU A 1 135 ? 5.152 10.753 -24.264 1.00 86.88 135 LEU A N 1
ATOM 1012 C CA . LEU A 1 135 ? 4.427 11.991 -23.988 1.00 86.88 135 LEU A CA 1
ATOM 1013 C C . LEU A 1 135 ? 5.395 13.174 -23.804 1.00 86.88 135 LEU A C 1
ATOM 1015 O O . LEU A 1 135 ? 6.543 12.976 -23.404 1.00 86.88 135 LEU A O 1
ATOM 1019 N N . PRO A 1 136 ? 4.942 14.420 -24.032 1.00 84.94 136 PRO A N 1
ATOM 1020 C CA . PRO A 1 136 ? 5.760 15.603 -23.786 1.00 84.94 136 PRO A CA 1
ATOM 1021 C C . PRO A 1 136 ? 6.250 15.707 -22.333 1.00 84.94 136 PRO A C 1
ATOM 1023 O O . PRO A 1 136 ? 5.519 15.388 -21.391 1.00 84.94 136 PRO A O 1
ATOM 1026 N N . ASN A 1 137 ? 7.448 16.267 -22.138 1.00 84.56 137 ASN A N 1
ATOM 1027 C CA . ASN A 1 137 ? 8.099 16.385 -20.823 1.00 84.56 137 ASN A CA 1
ATOM 1028 C C . ASN A 1 137 ? 7.234 17.069 -19.754 1.00 84.56 137 ASN A C 1
ATOM 1030 O O . ASN A 1 137 ? 7.282 16.692 -18.584 1.00 84.56 137 ASN A O 1
ATOM 1034 N N . TRP A 1 138 ? 6.411 18.051 -20.134 1.00 87.94 138 TRP A N 1
ATOM 1035 C CA . TRP A 1 138 ? 5.518 18.727 -19.190 1.00 87.94 138 TRP A CA 1
ATOM 1036 C C . TRP A 1 138 ? 4.408 17.801 -18.664 1.00 87.94 138 TRP A C 1
ATOM 1038 O O . TRP A 1 138 ? 4.012 17.929 -17.507 1.00 87.94 138 TRP A O 1
ATOM 1048 N N . VAL A 1 139 ? 3.941 16.837 -19.472 1.00 88.62 139 VAL A N 1
ATOM 1049 C CA . VAL A 1 139 ? 2.955 15.825 -19.055 1.00 88.62 139 VAL A CA 1
ATOM 1050 C C . VAL A 1 139 ? 3.598 14.850 -18.078 1.00 88.62 139 VAL A C 1
ATOM 1052 O O . VAL A 1 139 ? 3.022 14.559 -17.031 1.00 88.62 139 VAL A O 1
ATOM 1055 N N . ILE A 1 140 ? 4.811 14.385 -18.393 1.00 87.62 140 ILE A N 1
ATOM 1056 C CA . ILE A 1 140 ? 5.593 13.495 -17.525 1.00 87.62 140 ILE A CA 1
ATOM 1057 C C . ILE A 1 140 ? 5.816 14.168 -16.162 1.00 87.62 140 ILE A C 1
ATOM 1059 O O . ILE A 1 140 ? 5.510 13.582 -15.122 1.00 87.62 140 ILE A O 1
ATOM 1063 N N . ALA A 1 141 ? 6.250 15.433 -16.166 1.00 90.25 141 ALA A N 1
ATOM 1064 C CA . ALA A 1 141 ? 6.458 16.219 -14.953 1.00 90.25 141 ALA A CA 1
ATOM 1065 C C . ALA A 1 141 ? 5.166 16.407 -14.141 1.00 90.25 141 ALA A C 1
ATOM 1067 O O . ALA A 1 141 ? 5.188 16.271 -12.918 1.00 90.25 141 ALA A O 1
ATOM 1068 N N . LEU A 1 142 ? 4.030 16.668 -14.801 1.00 91.81 142 LEU A N 1
ATOM 1069 C CA . LEU A 1 142 ? 2.734 16.813 -14.134 1.00 91.81 142 LEU A CA 1
ATOM 1070 C C . LEU A 1 142 ? 2.283 15.506 -13.465 1.00 91.81 142 LEU A C 1
ATOM 1072 O O . LEU A 1 142 ? 1.795 15.530 -12.335 1.00 91.81 142 LEU A O 1
ATOM 1076 N N . ILE A 1 143 ? 2.473 14.362 -14.130 1.00 89.19 143 ILE A N 1
ATOM 1077 C CA . ILE A 1 143 ? 2.137 13.041 -13.581 1.00 89.19 143 ILE A CA 1
ATOM 1078 C C . ILE A 1 143 ? 3.043 12.703 -12.391 1.00 89.19 143 ILE A C 1
ATOM 1080 O O . ILE A 1 143 ? 2.542 12.271 -11.351 1.00 89.19 143 ILE A O 1
ATOM 1084 N N . ALA A 1 144 ? 4.351 12.951 -12.506 1.00 88.12 144 ALA A N 1
ATOM 1085 C CA . ALA A 1 144 ? 5.301 12.755 -11.412 1.00 88.12 144 ALA A CA 1
ATOM 1086 C C . ALA A 1 144 ? 4.958 13.638 -10.197 1.00 88.12 144 ALA A C 1
ATOM 1088 O O . ALA A 1 144 ? 4.894 13.146 -9.068 1.00 88.12 144 ALA A O 1
ATOM 1089 N N . ALA A 1 145 ? 4.653 14.920 -10.429 1.00 92.12 145 ALA A N 1
ATOM 1090 C CA . ALA A 1 145 ? 4.220 15.849 -9.388 1.00 92.12 145 ALA A CA 1
ATOM 1091 C C . ALA A 1 145 ? 2.904 15.405 -8.730 1.00 92.12 145 ALA A C 1
ATOM 1093 O O . ALA A 1 145 ? 2.790 15.434 -7.506 1.00 92.12 145 ALA A O 1
ATOM 1094 N N . GLY A 1 146 ? 1.930 14.940 -9.519 1.00 92.06 146 GLY A N 1
ATOM 1095 C CA . GLY A 1 146 ? 0.666 14.402 -9.016 1.00 92.06 146 GLY A CA 1
ATOM 1096 C C . GLY A 1 146 ? 0.853 13.155 -8.147 1.00 92.06 146 GLY A C 1
ATOM 1097 O O . GLY A 1 146 ? 0.251 13.056 -7.078 1.00 92.06 146 GLY A O 1
ATOM 1098 N N . GLY A 1 147 ? 1.731 12.234 -8.558 1.00 88.81 147 GLY A N 1
ATOM 1099 C CA . GLY A 1 147 ? 2.080 11.044 -7.778 1.00 88.81 147 GLY A CA 1
ATOM 1100 C C . GLY A 1 147 ? 2.720 11.391 -6.431 1.00 88.81 147 GLY A C 1
ATOM 1101 O O . GLY A 1 147 ? 2.296 10.879 -5.392 1.00 88.81 147 GLY A O 1
ATOM 1102 N N . LEU A 1 148 ? 3.682 12.320 -6.432 1.00 90.44 148 LEU A N 1
ATOM 1103 C CA . LEU A 1 148 ? 4.306 12.824 -5.207 1.00 90.44 148 LEU A CA 1
ATOM 1104 C C . LEU A 1 148 ? 3.278 13.521 -4.300 1.00 90.44 148 LEU A C 1
ATOM 1106 O O . LEU A 1 148 ? 3.230 13.253 -3.100 1.00 90.44 148 LEU A O 1
ATOM 1110 N N . ALA A 1 149 ? 2.422 14.374 -4.868 1.00 93.94 149 ALA A N 1
ATOM 1111 C CA . ALA A 1 149 ? 1.386 15.090 -4.129 1.00 93.94 149 ALA A CA 1
ATOM 1112 C C . ALA A 1 149 ? 0.375 14.136 -3.470 1.00 93.94 149 ALA A C 1
ATOM 1114 O O . ALA A 1 149 ? 0.014 14.334 -2.311 1.00 93.94 149 ALA A O 1
ATOM 1115 N N . ALA A 1 150 ? -0.042 13.071 -4.162 1.00 91.88 150 ALA A N 1
ATOM 1116 C CA . ALA A 1 150 ? -0.943 12.059 -3.611 1.00 91.88 150 ALA A CA 1
ATOM 1117 C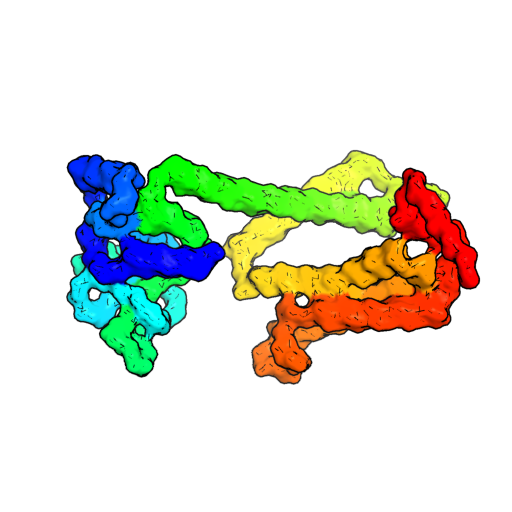 C . ALA A 1 150 ? -0.316 11.296 -2.428 1.00 91.88 150 ALA A C 1
ATOM 1119 O O . ALA A 1 150 ? -0.966 11.102 -1.392 1.00 91.88 150 ALA A O 1
ATOM 1120 N N . ALA A 1 151 ? 0.959 10.906 -2.552 1.00 89.75 151 ALA A N 1
ATOM 1121 C CA . ALA A 1 151 ? 1.695 10.243 -1.476 1.00 89.75 151 ALA A CA 1
ATOM 1122 C C . ALA A 1 151 ? 1.839 11.156 -0.245 1.00 89.75 151 ALA A C 1
ATOM 1124 O O . ALA A 1 151 ? 1.536 10.742 0.876 1.00 89.75 151 ALA A O 1
ATOM 1125 N N . LEU A 1 152 ? 2.223 12.419 -0.458 1.00 93.50 152 LEU A N 1
ATOM 1126 C CA . LEU A 1 152 ? 2.371 13.411 0.610 1.00 93.50 152 LEU A CA 1
ATOM 1127 C C . LEU A 1 152 ? 1.035 13.761 1.278 1.00 93.50 152 LEU A C 1
ATOM 1129 O O . LEU A 1 152 ? 0.987 13.892 2.499 1.00 93.50 152 LEU A O 1
ATOM 1133 N N . SER A 1 153 ? -0.056 13.859 0.513 1.00 94.88 153 SER A N 1
ATOM 1134 C CA . SER A 1 153 ? -1.399 14.117 1.050 1.00 94.88 153 SER A CA 1
ATOM 1135 C C . SER A 1 153 ? -1.855 13.001 1.995 1.00 94.88 153 SER A C 1
ATOM 1137 O O . SER A 1 153 ? -2.328 13.276 3.100 1.00 94.88 153 SER A O 1
ATOM 1139 N N . THR A 1 154 ? -1.629 11.743 1.606 1.00 93.75 154 THR A N 1
ATOM 1140 C CA . THR A 1 154 ? -1.957 10.581 2.444 1.00 93.75 154 THR A CA 1
ATOM 1141 C C . THR A 1 154 ? -1.088 10.545 3.701 1.00 93.75 154 THR A C 1
ATOM 1143 O O . THR A 1 154 ? -1.605 10.353 4.802 1.00 93.75 154 THR A O 1
ATOM 1146 N N . ALA A 1 155 ? 0.222 10.778 3.561 1.00 92.06 155 ALA A N 1
ATOM 1147 C CA . ALA A 1 155 ? 1.149 10.801 4.689 1.00 92.06 155 ALA A CA 1
ATOM 1148 C C . ALA A 1 155 ? 0.787 11.896 5.705 1.00 92.06 155 ALA A C 1
ATOM 1150 O O . ALA A 1 155 ? 0.705 11.615 6.899 1.00 92.06 155 ALA A O 1
ATOM 1151 N N . ALA A 1 156 ? 0.505 13.118 5.243 1.00 93.06 156 ALA A N 1
ATOM 1152 C CA . ALA A 1 156 ? 0.093 14.222 6.106 1.00 93.06 156 ALA A CA 1
ATOM 1153 C C . ALA A 1 156 ? -1.221 13.914 6.842 1.00 93.06 156 ALA A C 1
ATOM 1155 O O . ALA A 1 156 ? -1.310 14.128 8.050 1.00 93.06 156 ALA A O 1
ATOM 1156 N N . GLY A 1 157 ? -2.215 13.357 6.142 1.00 94.44 157 GLY A N 1
ATOM 1157 C CA . GLY A 1 157 ? -3.484 12.954 6.750 1.00 94.44 157 GLY A CA 1
ATOM 1158 C C . GLY A 1 157 ? -3.306 11.895 7.840 1.00 94.44 157 GLY A C 1
ATOM 1159 O O . GLY A 1 157 ? -3.800 12.066 8.952 1.00 94.44 157 GLY A O 1
ATOM 1160 N N . LEU A 1 158 ? -2.549 10.829 7.562 1.00 93.75 158 LEU A N 1
ATOM 1161 C CA . LEU A 1 158 ? -2.285 9.770 8.543 1.00 93.75 158 LEU A CA 1
ATOM 1162 C C . LEU A 1 158 ? -1.463 10.271 9.738 1.00 93.75 158 LEU A C 1
ATOM 1164 O O . LEU A 1 158 ? -1.726 9.862 10.867 1.00 93.75 158 LEU A O 1
ATOM 1168 N N . LEU A 1 159 ? -0.510 11.182 9.520 1.00 94.31 159 LEU A N 1
ATOM 1169 C CA . LEU A 1 159 ? 0.251 11.808 10.603 1.00 94.31 159 LEU A CA 1
ATOM 1170 C C . LEU A 1 159 ? -0.641 12.646 11.518 1.00 94.31 159 LEU A C 1
ATOM 1172 O O . LEU A 1 159 ? -0.480 12.574 12.734 1.00 94.31 159 LEU A O 1
ATOM 1176 N N . LEU A 1 160 ? -1.595 13.397 10.959 1.00 93.88 160 LEU A N 1
ATOM 1177 C CA . LEU A 1 160 ? -2.576 14.136 11.754 1.00 93.88 160 LEU A CA 1
ATOM 1178 C C . LEU A 1 160 ? -3.444 13.192 12.590 1.00 93.88 160 LEU A C 1
ATOM 1180 O O . LEU A 1 160 ? -3.628 13.455 13.773 1.00 93.88 160 LEU A O 1
ATOM 1184 N N . VAL A 1 161 ? -3.900 12.076 12.013 1.00 94.19 161 VAL A N 1
ATOM 1185 C CA . VAL A 1 161 ? -4.687 11.063 12.738 1.00 94.19 161 VAL A CA 1
ATOM 1186 C C . VAL A 1 161 ? -3.880 10.442 13.882 1.00 94.19 161 VAL A C 1
ATOM 1188 O O . VAL A 1 161 ? -4.367 10.375 15.006 1.00 94.19 161 VAL A O 1
ATOM 1191 N N . ILE A 1 162 ? -2.629 10.034 13.640 1.00 94.81 162 ILE A N 1
ATOM 1192 C CA . ILE A 1 162 ? -1.747 9.490 14.690 1.00 94.81 162 ILE A CA 1
ATOM 1193 C C . ILE A 1 162 ? -1.529 10.526 15.797 1.00 94.81 162 ILE A C 1
ATOM 1195 O O . ILE A 1 162 ? -1.609 10.208 16.984 1.00 94.81 162 ILE A O 1
ATOM 1199 N N . SER A 1 163 ? -1.261 11.768 15.401 1.00 94.75 163 SER A N 1
ATOM 1200 C CA . SER A 1 163 ? -1.005 12.882 16.304 1.00 94.75 163 SER A CA 1
ATOM 1201 C C . SER A 1 163 ? -2.203 13.153 17.219 1.00 94.75 163 SER A C 1
ATOM 1203 O O . SER A 1 163 ? -2.031 13.153 18.439 1.00 94.75 163 SER A O 1
ATOM 1205 N N . SER A 1 164 ? -3.413 13.280 16.659 1.00 94.00 164 SER A N 1
ATOM 1206 C CA . SER A 1 164 ? -4.636 13.515 17.434 1.00 94.00 164 SER A CA 1
ATOM 1207 C C . SER A 1 164 ? -5.036 12.311 18.280 1.00 94.00 164 SER A C 1
ATOM 1209 O O . SER A 1 164 ? -5.457 12.486 19.419 1.00 94.00 164 SER A O 1
ATOM 1211 N N . SER A 1 165 ? -4.870 11.084 17.778 1.00 94.31 165 SER A N 1
ATOM 1212 C CA . SER A 1 165 ? -5.195 9.890 18.564 1.00 94.31 165 SER A CA 1
ATOM 1213 C C . SER A 1 165 ? -4.252 9.695 19.751 1.00 94.31 165 SER A C 1
ATOM 1215 O O . SER A 1 165 ? -4.671 9.217 20.802 1.00 94.31 165 SER A O 1
ATOM 1217 N N . ILE A 1 166 ? -2.987 10.108 19.645 1.00 94.56 166 ILE A N 1
ATOM 1218 C CA . ILE A 1 166 ? -2.073 10.075 20.791 1.00 94.56 166 ILE A CA 1
ATOM 1219 C C . ILE A 1 166 ? -2.371 11.221 21.765 1.00 94.56 166 ILE A C 1
ATOM 1221 O O . ILE A 1 166 ? -2.459 10.974 22.968 1.00 94.56 166 ILE A O 1
ATOM 1225 N N . SER A 1 167 ? -2.530 12.458 21.284 1.00 93.06 167 SER A N 1
ATOM 1226 C CA . SER A 1 167 ? -2.711 13.625 22.159 1.00 93.06 167 SER A CA 1
ATOM 1227 C C . SER A 1 167 ? -4.094 13.679 22.810 1.00 93.06 167 SER A C 1
ATOM 1229 O O . SER A 1 167 ? -4.197 13.862 24.022 1.00 93.06 167 SER A O 1
ATOM 1231 N N . HIS A 1 168 ? -5.152 13.492 22.025 1.00 88.69 168 HIS A N 1
ATOM 1232 C CA . HIS A 1 168 ? -6.526 13.661 22.477 1.00 88.69 168 HIS A CA 1
ATOM 1233 C C . HIS A 1 168 ? -7.100 12.360 23.031 1.00 88.69 168 HIS A C 1
ATOM 1235 O O . HIS A 1 168 ? -7.536 12.318 24.183 1.00 88.69 168 HIS A O 1
ATOM 1241 N N . ASP A 1 169 ? -7.062 11.279 22.244 1.00 91.38 169 ASP A N 1
ATOM 1242 C CA . ASP A 1 169 ? -7.735 10.031 22.623 1.00 91.38 169 ASP A CA 1
ATOM 1243 C C . ASP A 1 169 ? -6.971 9.307 23.740 1.00 91.38 169 ASP A C 1
ATOM 1245 O O . ASP A 1 169 ? -7.536 8.995 24.787 1.00 91.38 169 ASP A O 1
ATOM 1249 N N . LEU A 1 170 ? -5.669 9.066 23.560 1.00 92.38 170 LEU A N 1
ATOM 1250 C CA . LEU A 1 170 ? -4.873 8.322 24.535 1.00 92.38 170 LEU A CA 1
ATOM 1251 C C . LEU A 1 170 ? -4.467 9.188 25.736 1.00 92.38 170 LEU A C 1
ATOM 1253 O O . LEU A 1 170 ? -4.741 8.835 26.883 1.00 92.38 170 LEU A O 1
ATOM 1257 N N . LEU A 1 171 ? -3.798 10.317 25.501 1.00 91.44 171 LEU A N 1
ATOM 1258 C CA . LEU A 1 171 ? -3.309 11.169 26.583 1.00 91.44 171 LEU A CA 1
ATOM 1259 C C . LEU A 1 171 ? -4.460 11.897 27.284 1.00 91.44 171 LEU A C 1
ATOM 1261 O O . LEU A 1 171 ? -4.609 11.742 28.493 1.00 91.44 171 LEU A O 1
ATOM 1265 N N . GLY A 1 172 ? -5.290 12.641 26.552 1.00 87.88 172 GLY A N 1
ATOM 1266 C CA . GLY A 1 172 ? -6.359 13.449 27.144 1.00 87.88 172 GLY A CA 1
ATOM 1267 C C . GLY A 1 172 ? -7.530 12.639 27.708 1.00 87.88 172 GLY A C 1
ATOM 1268 O O . GLY A 1 172 ? -7.939 12.855 28.850 1.00 87.88 172 GLY A O 1
ATOM 1269 N N . ARG A 1 173 ? -8.083 11.703 26.926 1.00 86.94 173 ARG A N 1
ATOM 1270 C CA . ARG A 1 173 ? -9.319 10.980 27.282 1.00 86.94 173 ARG A CA 1
ATOM 1271 C C . ARG A 1 173 ? -9.094 9.679 28.049 1.00 86.94 173 ARG A C 1
ATOM 1273 O O . ARG A 1 173 ? -10.031 9.231 28.705 1.00 86.94 173 ARG A O 1
ATOM 1280 N N . VAL A 1 174 ? -7.898 9.086 28.008 1.00 88.25 174 VAL A N 1
ATOM 1281 C CA . VAL A 1 174 ? -7.603 7.834 28.730 1.00 88.25 174 VAL A CA 1
ATOM 1282 C C . VAL A 1 174 ? -6.637 8.051 29.899 1.00 88.25 174 VAL A C 1
ATOM 1284 O O . VAL A 1 174 ? -6.982 7.694 31.022 1.00 88.25 174 VAL A O 1
ATOM 1287 N N . MET A 1 175 ? -5.454 8.639 29.686 1.00 88.75 175 MET A N 1
ATOM 1288 C CA . MET A 1 175 ? -4.402 8.683 30.723 1.00 88.75 175 MET A CA 1
ATOM 1289 C C . MET A 1 175 ? -4.520 9.861 31.697 1.00 88.75 175 MET A C 1
ATOM 1291 O O . MET A 1 175 ? -4.346 9.685 32.900 1.00 88.75 175 MET A O 1
ATOM 1295 N N . PHE A 1 176 ? -4.829 11.057 31.199 1.00 88.62 176 PHE A N 1
ATOM 1296 C CA . PHE A 1 176 ? -4.947 12.288 31.990 1.00 88.62 176 PHE A CA 1
ATOM 1297 C C . PHE A 1 176 ? -6.398 12.731 32.166 1.00 88.62 176 PHE A C 1
ATOM 1299 O O . PHE A 1 176 ? -6.670 13.910 32.390 1.00 88.62 176 PHE A O 1
ATOM 1306 N N . LYS A 1 177 ? -7.337 11.789 32.090 1.00 86.56 177 LYS A N 1
ATOM 1307 C CA . LYS A 1 177 ? -8.749 12.062 32.322 1.00 86.56 177 LYS A CA 1
ATOM 1308 C C . LYS A 1 177 ? -8.997 12.411 33.790 1.00 86.56 177 LYS A C 1
ATOM 1310 O O . LYS A 1 177 ? -8.527 11.738 34.708 1.00 86.56 177 LYS A O 1
ATOM 1315 N N . ASP A 1 178 ? -9.749 13.475 34.012 1.00 82.81 178 ASP A N 1
ATOM 1316 C CA . ASP A 1 178 ? -10.244 13.867 35.318 1.00 82.81 178 ASP A CA 1
ATOM 1317 C C . ASP A 1 178 ? -11.499 13.065 35.681 1.00 82.81 178 ASP A C 1
ATOM 1319 O O . ASP A 1 178 ? -12.456 12.999 34.910 1.00 82.81 178 ASP A O 1
ATOM 1323 N N . ALA A 1 179 ? -11.471 12.420 36.847 1.00 76.81 179 ALA A N 1
ATOM 1324 C CA . ALA A 1 179 ? -12.540 11.535 37.297 1.00 76.81 179 ALA A CA 1
ATOM 1325 C C . ALA A 1 179 ? -13.788 12.292 37.781 1.00 76.81 179 ALA A C 1
ATOM 1327 O O . ALA A 1 179 ? -14.869 11.711 37.794 1.00 76.81 179 ALA A O 1
ATOM 1328 N N . GLU A 1 180 ? -13.653 13.563 38.166 1.00 77.44 180 GLU A N 1
ATOM 1329 C CA . GLU A 1 180 ? -14.754 14.374 38.694 1.00 77.44 180 GLU A CA 1
ATOM 1330 C C . GLU A 1 180 ? -15.393 15.239 37.603 1.00 77.44 180 GLU A C 1
ATOM 1332 O O . GLU A 1 180 ? -16.608 15.419 37.580 1.00 77.44 180 GLU A O 1
ATOM 1337 N N . THR A 1 181 ? -14.585 15.760 36.676 1.00 77.00 181 THR A N 1
ATOM 1338 C CA . THR A 1 181 ? -15.052 16.696 35.636 1.00 77.00 181 THR A CA 1
ATOM 1339 C C . THR A 1 181 ? -15.212 16.071 34.249 1.00 77.00 181 THR A C 1
ATOM 1341 O O . THR A 1 181 ? -15.684 16.749 33.337 1.00 77.00 181 THR A O 1
ATOM 1344 N N . ASP A 1 182 ? -14.820 14.803 34.072 1.00 73.25 182 ASP A N 1
ATOM 1345 C CA . ASP A 1 182 ? -14.816 14.051 32.801 1.00 73.25 182 ASP A CA 1
ATOM 1346 C C . ASP A 1 182 ? -13.982 14.706 31.670 1.00 73.25 182 ASP A C 1
ATOM 1348 O O . ASP A 1 182 ? -14.042 14.305 30.502 1.00 73.25 182 ASP A O 1
ATOM 1352 N N . LYS A 1 183 ? -13.171 15.715 32.016 1.00 78.44 183 LYS A N 1
ATOM 1353 C CA . LYS A 1 183 ? -12.321 16.499 31.108 1.00 78.44 183 LYS A CA 1
ATOM 1354 C C . LYS A 1 183 ? -10.863 16.048 31.171 1.00 78.44 183 LYS A C 1
ATOM 1356 O O . LYS A 1 183 ? -10.444 15.374 32.105 1.00 78.44 183 LYS A O 1
ATOM 1361 N N . SER A 1 184 ? -10.081 16.422 30.163 1.00 82.25 184 SER A N 1
ATOM 1362 C CA . SER A 1 184 ? -8.626 16.247 30.194 1.00 82.25 184 SER A CA 1
ATOM 1363 C C . SER A 1 184 ? -8.008 17.193 31.228 1.00 82.25 184 SER A C 1
ATOM 1365 O O . SER A 1 184 ? -8.372 18.367 31.288 1.00 82.25 184 SER A O 1
ATOM 1367 N N . LYS A 1 185 ? -7.055 16.697 32.023 1.00 85.75 185 LYS A N 1
ATOM 1368 C CA . LYS A 1 185 ? -6.215 17.516 32.916 1.00 85.75 185 LYS A CA 1
ATOM 1369 C C . LYS A 1 185 ? -5.111 18.264 32.167 1.00 85.75 185 LYS A C 1
ATOM 1371 O O . LYS A 1 185 ? -4.420 19.088 32.762 1.00 85.75 185 LYS A O 1
ATOM 1376 N N . LEU A 1 186 ? -4.895 17.940 30.893 1.00 84.81 186 LEU A N 1
ATOM 1377 C CA . LEU A 1 186 ? -3.906 18.612 30.061 1.00 84.81 186 LEU A CA 1
ATOM 1378 C C . LEU A 1 186 ? -4.450 19.964 29.606 1.00 84.81 186 LEU A C 1
ATOM 1380 O O . LEU A 1 186 ? -5.606 20.082 29.210 1.00 84.81 186 LEU A O 1
ATOM 1384 N N . SER A 1 187 ? -3.587 20.973 29.633 1.00 88.56 187 SER A N 1
ATOM 1385 C CA . SER A 1 187 ? -3.852 22.235 28.941 1.00 88.56 187 SER A CA 1
ATOM 1386 C C . SER A 1 187 ? -3.721 22.071 27.423 1.00 88.56 187 SER A C 1
ATOM 1388 O O . SER A 1 187 ? -2.927 21.251 26.955 1.00 88.56 187 SER A O 1
ATOM 1390 N N . ASP A 1 188 ? -4.397 22.926 26.654 1.00 87.50 188 ASP A N 1
ATOM 1391 C CA . ASP A 1 188 ? -4.333 22.938 25.182 1.00 87.50 188 ASP A CA 1
ATOM 1392 C C . ASP A 1 188 ? -2.889 23.007 24.652 1.00 87.50 188 ASP A C 1
ATOM 1394 O O . ASP A 1 188 ? -2.537 22.375 23.657 1.00 87.50 188 ASP A O 1
ATOM 1398 N N . SER A 1 189 ? -2.016 23.742 25.351 1.00 89.75 189 SER A N 1
ATOM 1399 C CA . SER A 1 189 ? -0.593 23.855 25.006 1.00 89.75 189 SER A CA 1
ATOM 1400 C C . SER A 1 189 ? 0.158 22.530 25.184 1.00 89.75 189 SER A C 1
ATOM 1402 O O . SER A 1 189 ? 0.964 22.146 24.334 1.00 89.75 189 SER A O 1
ATOM 1404 N N . GLN A 1 190 ? -0.129 21.793 26.263 1.00 91.06 190 GLN A N 1
ATOM 1405 C CA . GLN A 1 190 ? 0.469 20.479 26.519 1.00 91.06 190 GLN A CA 1
ATOM 1406 C C . GLN A 1 190 ? -0.045 19.430 25.534 1.00 91.06 190 GLN A C 1
ATOM 1408 O O . GLN A 1 190 ? 0.742 18.618 25.049 1.00 91.06 190 GLN A O 1
ATOM 1413 N N . GLU A 1 191 ? -1.335 19.469 25.202 1.00 88.06 191 GLU A N 1
ATOM 1414 C CA . GLU A 1 191 ? -1.931 18.573 24.212 1.00 88.06 191 GLU A CA 1
ATOM 1415 C C . GLU A 1 191 ? -1.345 18.830 22.816 1.00 88.06 191 GLU A C 1
ATOM 1417 O O . GLU A 1 191 ? -0.914 17.894 22.142 1.00 88.06 191 GLU A O 1
ATOM 1422 N N . LEU A 1 192 ? -1.194 20.100 22.423 1.00 92.06 192 LEU A N 1
ATOM 1423 C CA . LEU A 1 192 ? -0.543 20.478 21.167 1.00 92.06 192 LEU A CA 1
ATOM 1424 C C . LEU A 1 192 ? 0.938 20.073 21.130 1.00 92.06 192 LEU A C 1
ATOM 1426 O O . LEU A 1 192 ? 1.441 19.635 20.091 1.00 92.06 192 LEU A O 1
ATOM 1430 N N . MET A 1 193 ? 1.658 20.210 22.245 1.00 94.94 193 MET A N 1
ATOM 1431 C CA . MET A 1 193 ? 3.047 19.762 22.336 1.00 94.94 193 MET A CA 1
ATOM 1432 C C . MET A 1 193 ? 3.141 18.241 22.176 1.00 94.94 193 MET A C 1
ATOM 1434 O O . MET A 1 193 ? 3.962 17.765 21.391 1.00 94.94 193 MET A O 1
ATOM 1438 N N . ALA A 1 194 ? 2.273 17.482 22.850 1.00 93.81 194 ALA A N 1
ATOM 1439 C CA . ALA A 1 194 ? 2.209 16.031 22.716 1.00 93.81 194 ALA A CA 1
ATOM 1440 C C . ALA A 1 194 ? 1.888 15.601 21.276 1.00 93.81 194 ALA A C 1
ATOM 1442 O O . ALA A 1 194 ? 2.552 14.714 20.742 1.00 93.81 194 ALA A O 1
ATOM 1443 N N . ALA A 1 195 ? 0.946 16.285 20.622 1.00 94.00 195 ALA A N 1
ATOM 1444 C CA . ALA A 1 195 ? 0.593 16.069 19.223 1.00 94.00 195 ALA A CA 1
ATOM 1445 C C . ALA A 1 195 ? 1.815 16.239 18.296 1.00 94.00 195 ALA A C 1
ATOM 1447 O O . ALA A 1 195 ? 2.101 15.372 17.462 1.00 94.00 195 ALA A O 1
ATOM 1448 N N . ARG A 1 196 ? 2.590 17.320 18.469 1.00 94.88 196 ARG A N 1
ATOM 1449 C CA . ARG A 1 196 ? 3.805 17.588 17.675 1.00 94.88 196 ARG A CA 1
ATOM 1450 C C . ARG A 1 196 ? 4.909 16.563 17.923 1.00 94.88 196 ARG A C 1
ATOM 1452 O O . ARG A 1 196 ? 5.544 16.123 16.968 1.00 94.88 196 ARG A O 1
ATOM 1459 N N . VAL A 1 197 ? 5.124 16.166 19.179 1.00 96.19 197 VAL A N 1
ATOM 1460 C CA . VAL A 1 197 ? 6.110 15.133 19.534 1.00 96.19 197 VAL A CA 1
ATOM 1461 C C . VAL A 1 197 ? 5.716 13.788 18.924 1.00 96.19 197 VAL A C 1
ATOM 1463 O O . VAL A 1 197 ? 6.552 13.143 18.297 1.00 96.19 197 VAL A O 1
ATOM 1466 N N . ALA A 1 198 ? 4.444 13.397 19.024 1.00 95.94 198 ALA A N 1
ATOM 1467 C CA . ALA A 1 198 ? 3.927 12.179 18.409 1.00 95.94 198 ALA A CA 1
ATOM 1468 C C . ALA A 1 198 ? 4.136 12.169 16.886 1.00 95.94 198 ALA A C 1
ATOM 1470 O O . ALA A 1 198 ? 4.628 11.182 16.339 1.00 95.94 198 ALA A O 1
ATOM 1471 N N . ALA A 1 199 ? 3.840 13.285 16.209 1.00 95.19 199 ALA A N 1
ATOM 1472 C CA . ALA A 1 199 ? 4.074 13.426 14.775 1.00 95.19 199 ALA A CA 1
ATOM 1473 C C . ALA A 1 199 ? 5.569 13.335 14.418 1.00 95.19 199 ALA A C 1
ATOM 1475 O O . ALA A 1 199 ? 5.930 12.625 13.483 1.00 95.19 199 ALA A O 1
ATOM 1476 N N . ALA A 1 200 ? 6.450 13.997 15.176 1.00 95.94 200 ALA A N 1
ATOM 1477 C CA . ALA A 1 200 ? 7.894 13.949 14.947 1.00 95.94 200 ALA A CA 1
ATOM 1478 C C . ALA A 1 200 ? 8.464 12.530 15.121 1.00 95.94 200 ALA A C 1
ATOM 1480 O O . ALA A 1 200 ? 9.240 12.069 14.283 1.00 95.94 200 ALA A O 1
ATOM 1481 N N . VAL A 1 201 ? 8.037 11.812 16.165 1.00 96.44 201 VAL A N 1
ATOM 1482 C CA . VAL A 1 201 ? 8.417 10.409 16.390 1.00 96.44 201 VAL A CA 1
ATOM 1483 C C . VAL A 1 201 ? 7.898 9.522 15.256 1.00 96.44 201 VAL A C 1
ATOM 1485 O O . VAL A 1 201 ? 8.659 8.721 14.718 1.00 96.44 201 VAL A O 1
ATOM 1488 N N . ALA A 1 202 ? 6.639 9.694 14.841 1.00 95.00 202 ALA A N 1
ATOM 1489 C CA . ALA A 1 202 ? 6.057 8.938 13.735 1.00 95.00 202 ALA A CA 1
ATOM 1490 C C . ALA A 1 202 ? 6.810 9.169 12.413 1.00 95.00 202 ALA A C 1
ATOM 1492 O O . ALA A 1 202 ? 7.118 8.202 11.719 1.00 95.00 202 ALA A O 1
ATOM 1493 N N . ILE A 1 203 ? 7.175 10.419 12.096 1.00 94.56 203 ILE A N 1
ATOM 1494 C CA . ILE A 1 203 ? 8.006 10.759 10.928 1.00 94.56 203 ILE A CA 1
ATOM 1495 C C . ILE A 1 203 ? 9.383 10.097 11.031 1.00 94.56 203 ILE A C 1
ATOM 1497 O O . ILE A 1 203 ? 9.853 9.529 10.048 1.00 94.56 203 ILE A O 1
ATOM 1501 N N . GLY A 1 204 ? 10.021 10.130 12.205 1.00 95.25 204 GLY A N 1
ATOM 1502 C CA . GLY A 1 204 ? 11.321 9.493 12.423 1.00 95.25 204 GLY A CA 1
ATOM 1503 C C . GLY A 1 204 ? 11.286 7.982 12.177 1.00 95.25 204 GLY A C 1
ATOM 1504 O O . GLY A 1 204 ? 12.123 7.452 11.446 1.00 95.25 204 GLY A O 1
ATOM 1505 N N . VAL A 1 205 ? 10.278 7.292 12.722 1.00 93.38 205 VAL A N 1
ATOM 1506 C CA . VAL A 1 205 ? 10.081 5.848 12.514 1.00 93.38 205 VAL A CA 1
ATOM 1507 C C . VAL A 1 205 ? 9.755 5.542 11.051 1.00 93.38 205 VAL A C 1
ATOM 1509 O O . VAL A 1 205 ? 10.353 4.638 10.469 1.00 93.38 205 VAL A O 1
ATOM 1512 N N . ALA A 1 206 ? 8.848 6.303 10.433 1.00 90.94 206 ALA A N 1
ATOM 1513 C CA . ALA A 1 206 ? 8.479 6.120 9.032 1.00 90.94 206 ALA A CA 1
ATOM 1514 C C . ALA A 1 206 ? 9.667 6.357 8.087 1.00 90.94 206 ALA A C 1
ATOM 1516 O O . ALA A 1 206 ? 9.873 5.573 7.166 1.00 90.94 206 ALA A O 1
ATOM 1517 N N . GLY A 1 207 ? 10.485 7.385 8.338 1.00 92.25 207 GLY A N 1
ATOM 1518 C CA . GLY A 1 207 ? 11.701 7.663 7.573 1.00 92.25 207 GLY A CA 1
ATOM 1519 C C . GLY A 1 207 ? 12.736 6.547 7.704 1.00 92.25 207 GLY A C 1
ATOM 1520 O O . GLY A 1 207 ? 13.279 6.090 6.699 1.00 92.25 207 GLY A O 1
ATOM 1521 N N . TYR A 1 208 ? 12.953 6.037 8.920 1.00 93.69 208 TYR A N 1
ATOM 1522 C CA . TYR A 1 208 ? 13.848 4.901 9.153 1.00 93.69 208 TYR A CA 1
ATOM 1523 C C . TYR A 1 208 ? 13.394 3.634 8.411 1.00 93.69 208 TYR A C 1
ATOM 1525 O O . TYR A 1 208 ? 14.199 2.997 7.727 1.00 93.69 208 TYR A O 1
ATOM 1533 N N . LEU A 1 209 ? 12.104 3.291 8.506 1.00 90.31 209 LEU A N 1
ATOM 1534 C CA . LEU A 1 209 ? 11.520 2.146 7.799 1.00 90.31 209 LEU A CA 1
ATOM 1535 C C . LEU A 1 209 ? 11.432 2.368 6.283 1.00 90.31 209 LEU A C 1
ATOM 1537 O O . LEU A 1 209 ? 11.427 1.398 5.538 1.00 90.31 209 LEU A O 1
ATOM 1541 N N . GLY A 1 210 ? 11.381 3.615 5.811 1.00 87.56 210 GLY A N 1
ATOM 1542 C CA . GLY A 1 210 ? 11.441 3.946 4.387 1.00 87.56 210 GLY A CA 1
ATOM 1543 C C . GLY A 1 210 ? 12.825 3.701 3.781 1.00 87.56 210 GLY A C 1
ATOM 1544 O O . GLY A 1 210 ? 12.920 3.221 2.656 1.00 87.56 210 GLY A O 1
ATOM 1545 N N . ILE A 1 211 ? 13.893 3.978 4.539 1.00 88.00 211 ILE A N 1
ATOM 1546 C CA . ILE A 1 211 ? 15.280 3.696 4.127 1.00 88.00 211 ILE A CA 1
ATOM 1547 C C . ILE A 1 211 ? 15.588 2.198 4.231 1.00 88.00 211 ILE A C 1
ATOM 1549 O O . ILE A 1 211 ? 16.280 1.651 3.376 1.00 88.00 211 ILE A O 1
ATOM 1553 N N . ASN A 1 212 ? 15.059 1.526 5.258 1.00 87.19 212 ASN A N 1
ATOM 1554 C CA . ASN A 1 212 ? 15.229 0.090 5.478 1.00 87.19 212 ASN A CA 1
ATOM 1555 C C . ASN A 1 212 ? 13.880 -0.639 5.354 1.00 87.19 212 ASN A C 1
ATOM 1557 O O . ASN A 1 212 ? 13.338 -1.099 6.368 1.00 87.19 212 ASN A O 1
ATOM 1561 N N . PRO A 1 213 ? 13.307 -0.734 4.136 1.00 79.31 213 PRO A N 1
ATOM 1562 C CA . PRO A 1 213 ? 11.977 -1.286 3.951 1.00 79.31 213 PRO A CA 1
ATOM 1563 C C . PRO A 1 213 ? 11.949 -2.768 4.337 1.00 79.31 213 PRO A C 1
ATOM 1565 O O . PRO A 1 213 ? 12.753 -3.560 3.834 1.00 79.31 213 PRO A O 1
ATOM 1568 N N . PRO A 1 214 ? 11.009 -3.192 5.199 1.00 77.00 214 PRO A N 1
ATOM 1569 C CA . PRO A 1 214 ? 10.810 -4.607 5.459 1.00 77.00 214 PRO A CA 1
ATOM 1570 C C . PRO A 1 214 ? 10.317 -5.295 4.182 1.00 77.00 214 PRO A C 1
ATOM 1572 O O . PRO A 1 214 ? 9.563 -4.722 3.400 1.00 77.00 214 PRO A O 1
ATOM 1575 N N . ALA A 1 215 ? 10.656 -6.570 3.996 1.00 73.19 215 ALA A N 1
ATOM 1576 C CA . ALA A 1 215 ? 10.308 -7.321 2.783 1.00 73.19 215 ALA A CA 1
ATOM 1577 C C . ALA A 1 215 ? 8.787 -7.483 2.521 1.00 73.19 215 ALA A C 1
ATOM 1579 O O . ALA A 1 215 ? 8.394 -8.046 1.502 1.00 73.19 215 ALA A O 1
ATOM 1580 N N . PHE A 1 216 ? 7.919 -7.025 3.432 1.00 73.19 216 PHE A N 1
ATOM 1581 C CA . PHE A 1 216 ? 6.476 -7.274 3.432 1.00 73.19 216 PHE A CA 1
ATOM 1582 C C . PHE A 1 216 ? 5.613 -6.007 3.626 1.00 73.19 216 PHE A C 1
ATOM 1584 O O . PHE A 1 216 ? 4.497 -6.114 4.130 1.00 73.19 216 PHE A O 1
ATOM 1591 N N . VAL A 1 217 ? 6.066 -4.816 3.194 1.00 81.31 217 VAL A N 1
ATOM 1592 C CA . VAL A 1 217 ? 5.340 -3.527 3.370 1.00 81.31 217 VAL A CA 1
ATOM 1593 C C . VAL A 1 217 ? 3.854 -3.609 2.989 1.00 81.31 217 VAL A C 1
ATOM 1595 O O . VAL A 1 217 ? 2.987 -3.285 3.798 1.00 81.31 217 VAL A O 1
ATOM 1598 N N . ALA A 1 218 ? 3.539 -4.106 1.788 1.0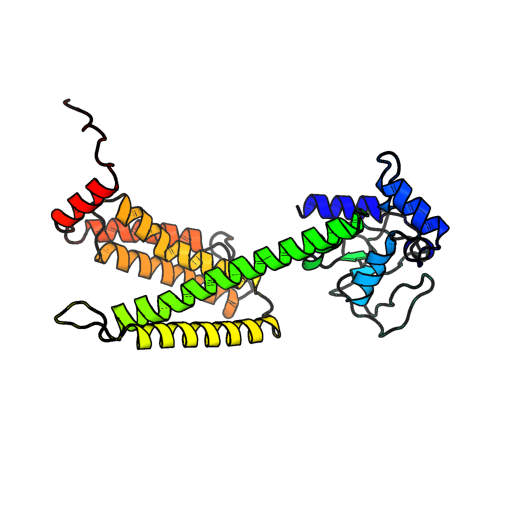0 82.38 218 ALA A N 1
ATOM 1599 C CA . ALA A 1 218 ? 2.153 -4.226 1.325 1.00 82.38 218 ALA A CA 1
ATOM 1600 C C . ALA A 1 218 ? 1.307 -5.168 2.205 1.00 82.38 218 ALA A C 1
ATOM 1602 O O . ALA A 1 218 ? 0.108 -4.956 2.380 1.00 82.38 218 ALA A O 1
ATOM 1603 N N . GLN A 1 219 ? 1.928 -6.196 2.793 1.00 87.88 219 GLN A N 1
ATOM 1604 C CA . GLN A 1 219 ? 1.242 -7.112 3.703 1.00 87.88 219 GLN A CA 1
ATOM 1605 C C . GLN A 1 219 ? 0.950 -6.441 5.045 1.00 87.88 219 GLN A C 1
ATOM 1607 O O . GLN A 1 219 ? -0.136 -6.641 5.573 1.00 87.88 219 GLN A O 1
ATOM 1612 N N . VAL A 1 220 ? 1.857 -5.601 5.564 1.00 87.88 220 VAL A N 1
ATOM 1613 C CA . VAL A 1 220 ? 1.619 -4.832 6.802 1.00 87.88 220 VAL A CA 1
ATOM 1614 C C . VAL A 1 220 ? 0.375 -3.960 6.667 1.00 87.88 220 VAL A C 1
ATOM 1616 O O . VAL A 1 220 ? -0.465 -3.947 7.565 1.00 87.88 220 VAL A O 1
ATOM 1619 N N . VAL A 1 221 ? 0.215 -3.289 5.522 1.00 89.31 221 VAL A N 1
ATOM 1620 C CA . VAL A 1 221 ? -0.980 -2.483 5.231 1.00 89.31 221 VAL A CA 1
ATOM 1621 C C . VAL A 1 221 ? -2.235 -3.361 5.202 1.00 89.31 221 VAL A C 1
ATOM 1623 O O . VAL A 1 221 ? -3.233 -3.027 5.840 1.00 89.31 221 VAL A O 1
ATOM 1626 N N . ALA A 1 222 ? -2.181 -4.515 4.529 1.00 91.81 222 ALA A N 1
ATOM 1627 C CA . ALA A 1 222 ? -3.298 -5.460 4.501 1.00 91.81 222 ALA A CA 1
ATOM 1628 C C . ALA A 1 222 ? -3.666 -5.978 5.905 1.00 91.81 222 ALA A C 1
ATOM 1630 O O . ALA A 1 222 ? -4.847 -6.070 6.234 1.00 91.81 222 ALA A O 1
ATOM 1631 N N . PHE A 1 223 ? -2.678 -6.263 6.758 1.00 92.44 223 PHE A N 1
ATOM 1632 C CA . PHE A 1 223 ? -2.902 -6.675 8.146 1.00 92.44 223 PHE A CA 1
ATOM 1633 C C . PHE A 1 223 ? -3.546 -5.567 8.978 1.00 92.44 223 PHE A C 1
ATOM 1635 O O . PHE A 1 223 ? -4.486 -5.845 9.719 1.00 92.44 223 PHE A O 1
ATOM 1642 N N . ALA A 1 224 ? -3.094 -4.317 8.832 1.00 92.88 224 ALA A N 1
ATOM 1643 C CA . ALA A 1 224 ? -3.676 -3.175 9.531 1.00 92.88 224 ALA A CA 1
ATOM 1644 C C . ALA A 1 224 ? -5.159 -2.985 9.169 1.00 92.88 224 ALA A C 1
ATOM 1646 O O . ALA A 1 224 ? -6.002 -2.887 10.062 1.00 92.88 224 ALA A O 1
ATOM 1647 N N . PHE A 1 225 ? -5.499 -3.028 7.875 1.00 93.94 225 PHE A N 1
ATOM 1648 C CA . PHE A 1 225 ? -6.897 -2.984 7.432 1.00 93.94 225 PHE A CA 1
ATOM 1649 C C . PHE A 1 225 ? -7.696 -4.205 7.891 1.00 93.94 225 PHE A C 1
ATOM 1651 O O . PHE A 1 225 ? -8.844 -4.055 8.296 1.00 93.94 225 PHE A O 1
ATOM 1658 N N . GLY A 1 226 ? -7.104 -5.400 7.872 1.00 95.38 226 GLY A N 1
ATOM 1659 C CA . GLY A 1 226 ? -7.751 -6.618 8.354 1.00 95.38 226 GLY A CA 1
ATOM 1660 C C . GLY A 1 226 ? -8.102 -6.553 9.843 1.00 95.38 226 GLY A C 1
ATOM 1661 O O . GLY A 1 226 ? -9.219 -6.894 10.222 1.00 95.38 226 GLY A O 1
ATOM 1662 N N . LEU A 1 227 ? -7.181 -6.062 10.677 1.00 95.44 227 LEU A N 1
ATOM 1663 C CA . LEU A 1 227 ? -7.409 -5.854 12.110 1.00 95.44 227 LEU A CA 1
ATOM 1664 C C . LEU A 1 227 ? -8.472 -4.780 12.362 1.00 95.44 227 LEU A C 1
ATOM 1666 O O . LEU A 1 227 ? -9.352 -4.994 13.190 1.00 95.44 227 LEU A O 1
ATOM 1670 N N . ALA A 1 228 ? -8.432 -3.665 11.624 1.00 94.25 228 ALA A N 1
ATOM 1671 C CA . ALA A 1 228 ? -9.436 -2.603 11.719 1.00 94.25 228 ALA A CA 1
ATOM 1672 C C . ALA A 1 228 ? -10.834 -3.076 11.278 1.00 94.25 228 ALA A C 1
ATOM 1674 O O . ALA A 1 228 ? -11.833 -2.757 11.926 1.00 94.25 228 ALA A O 1
ATOM 1675 N N . ALA A 1 229 ? -10.912 -3.874 10.208 1.00 96.06 229 ALA A N 1
ATOM 1676 C CA . ALA A 1 229 ? -12.153 -4.483 9.740 1.00 96.06 229 ALA A CA 1
ATOM 1677 C C . ALA A 1 229 ? -12.716 -5.478 10.763 1.00 96.06 229 ALA A C 1
ATOM 1679 O O . ALA A 1 229 ? -13.924 -5.528 10.963 1.00 96.06 229 ALA A O 1
ATOM 1680 N N . ALA A 1 230 ? -11.861 -6.237 11.450 1.00 96.19 230 ALA A N 1
ATOM 1681 C CA . ALA A 1 230 ? -12.289 -7.168 12.488 1.00 96.19 230 ALA A CA 1
ATOM 1682 C C . ALA A 1 230 ? -12.679 -6.490 13.814 1.00 96.19 230 ALA A C 1
ATOM 1684 O O . ALA A 1 230 ? -13.313 -7.129 14.652 1.00 96.19 230 ALA A O 1
ATOM 1685 N N . SER A 1 231 ? -12.315 -5.221 14.028 1.00 93.75 231 SER A N 1
ATOM 1686 C CA . SER A 1 231 ? -12.530 -4.508 15.291 1.00 93.75 231 SER A CA 1
ATOM 1687 C C . SER A 1 231 ? -13.549 -3.378 15.178 1.00 93.75 231 SER A C 1
ATOM 1689 O O . SER A 1 231 ? -14.654 -3.494 15.695 1.00 93.75 231 SER A O 1
ATOM 1691 N N . PHE A 1 232 ? -13.207 -2.284 14.508 1.00 93.25 232 PHE A N 1
ATOM 1692 C CA . PHE A 1 232 ? -13.988 -1.052 14.542 1.00 93.25 232 PHE A CA 1
ATOM 1693 C C . PHE A 1 232 ? -15.234 -1.139 13.674 1.00 93.25 232 PHE A C 1
ATOM 1695 O O . PHE A 1 232 ? -16.291 -0.655 14.071 1.00 93.25 232 PHE A O 1
ATOM 1702 N N . PHE A 1 233 ? -15.130 -1.776 12.506 1.00 95.44 233 PHE A N 1
ATOM 1703 C CA . PHE A 1 233 ? -16.226 -1.787 11.543 1.00 95.44 233 PHE A CA 1
ATOM 1704 C C . PHE A 1 233 ? -17.523 -2.406 12.111 1.00 95.44 233 PHE A C 1
ATOM 1706 O O . PHE A 1 233 ? -18.547 -1.719 12.086 1.00 95.44 233 PHE A O 1
ATOM 1713 N N . PRO A 1 234 ? -17.525 -3.617 12.708 1.00 95.56 234 PRO A N 1
ATOM 1714 C CA . PRO A 1 234 ? -18.737 -4.191 13.290 1.00 95.56 234 PRO A CA 1
ATOM 1715 C C . PRO A 1 234 ? -19.313 -3.370 14.444 1.00 95.56 234 PRO A C 1
ATOM 1717 O O . PRO A 1 234 ? -20.533 -3.254 14.550 1.00 95.56 234 PRO A O 1
ATOM 1720 N N . VAL A 1 235 ? -18.466 -2.770 15.290 1.00 95.25 235 VAL A N 1
ATOM 1721 C CA . VAL A 1 235 ? -18.933 -1.921 16.400 1.00 95.25 235 VAL A CA 1
ATOM 1722 C C . VAL A 1 235 ? -19.628 -0.678 15.877 1.00 95.25 235 VAL A C 1
ATOM 1724 O O . VAL A 1 235 ? -20.704 -0.350 16.362 1.00 95.25 235 VAL A O 1
ATOM 1727 N N . ILE A 1 236 ? -19.049 -0.003 14.882 1.00 93.94 236 ILE A N 1
ATOM 1728 C CA . ILE A 1 236 ? -19.633 1.212 14.305 1.00 93.94 236 ILE A CA 1
ATOM 1729 C C . ILE A 1 236 ? -20.971 0.885 13.637 1.00 93.94 236 ILE A C 1
ATOM 1731 O O . ILE A 1 236 ? -21.965 1.562 13.890 1.00 93.94 236 ILE A O 1
ATOM 1735 N N . ILE A 1 237 ? -21.024 -0.181 12.832 1.00 94.31 237 ILE A N 1
ATOM 1736 C CA . ILE A 1 237 ? -22.259 -0.603 12.162 1.00 94.31 237 ILE A CA 1
ATOM 1737 C C . ILE A 1 237 ? -23.338 -0.953 13.189 1.00 94.31 237 ILE A C 1
ATOM 1739 O O . ILE A 1 237 ? -24.442 -0.415 13.127 1.00 94.31 237 ILE A O 1
ATOM 1743 N N . ASN A 1 238 ? -23.035 -1.802 14.168 1.00 92.50 238 ASN A N 1
ATOM 1744 C CA . ASN A 1 238 ? -24.035 -2.190 15.156 1.00 92.50 238 ASN A CA 1
ATOM 1745 C C . ASN A 1 238 ? -24.410 -1.036 16.096 1.00 92.50 238 ASN A C 1
ATOM 1747 O O . ASN A 1 238 ? -25.566 -0.930 16.480 1.00 92.50 238 ASN A O 1
ATOM 1751 N N . GLY A 1 239 ? -23.479 -0.143 16.433 1.00 90.75 239 GLY A N 1
ATOM 1752 C CA . GLY A 1 239 ? -23.754 1.023 17.274 1.00 90.75 239 GLY A CA 1
ATOM 1753 C C . GLY A 1 239 ? -24.706 2.031 16.623 1.00 90.75 239 GLY A C 1
ATOM 1754 O O . GLY A 1 239 ? -25.477 2.677 17.326 1.00 90.75 239 GLY A O 1
ATOM 1755 N N . VAL A 1 240 ? -24.690 2.144 15.290 1.00 90.38 240 VAL A N 1
ATOM 1756 C CA . VAL A 1 240 ? -25.594 3.035 14.540 1.00 90.38 240 VAL A CA 1
ATOM 1757 C C . VAL A 1 240 ? -26.910 2.344 14.166 1.00 90.38 240 VAL A C 1
ATOM 1759 O O . VAL A 1 240 ? -27.965 2.979 14.176 1.00 90.38 240 VAL A O 1
ATOM 1762 N N . PHE A 1 241 ? -26.879 1.054 13.814 1.00 90.12 241 PHE A N 1
ATOM 1763 C CA . PHE A 1 241 ? -28.037 0.364 13.231 1.00 90.12 241 PHE A CA 1
ATOM 1764 C C . PHE A 1 241 ? -28.766 -0.602 14.177 1.00 90.12 241 PHE A C 1
ATOM 1766 O O . PHE A 1 241 ? -29.912 -0.955 13.885 1.00 90.12 241 PHE A O 1
ATOM 1773 N N . ASP A 1 242 ? -28.172 -0.997 15.307 1.00 90.62 242 ASP A N 1
ATOM 1774 C CA . ASP A 1 242 ? -28.794 -1.865 16.312 1.00 90.62 242 ASP A CA 1
ATOM 1775 C C . ASP A 1 242 ? -28.977 -1.132 17.647 1.00 90.62 242 ASP A C 1
ATOM 1777 O O . ASP A 1 242 ? -28.057 -1.013 18.454 1.00 90.62 242 ASP A O 1
ATOM 1781 N N . LYS A 1 243 ? -30.219 -0.718 17.932 1.00 89.88 243 LYS A N 1
ATOM 1782 C CA . LYS A 1 243 ? -30.590 -0.047 19.191 1.00 89.88 243 LYS A CA 1
ATOM 1783 C C . LYS A 1 243 ? -30.263 -0.872 20.438 1.00 89.88 243 LYS A C 1
ATOM 1785 O O . LYS A 1 243 ? -30.173 -0.324 21.530 1.00 89.88 243 LYS A O 1
ATOM 1790 N N . ARG A 1 244 ? -30.135 -2.197 20.308 1.00 92.06 244 ARG A N 1
ATOM 1791 C CA . ARG A 1 244 ? -29.882 -3.088 21.445 1.00 92.06 244 ARG A CA 1
ATOM 1792 C C . ARG A 1 244 ? -28.395 -3.344 21.687 1.00 92.06 2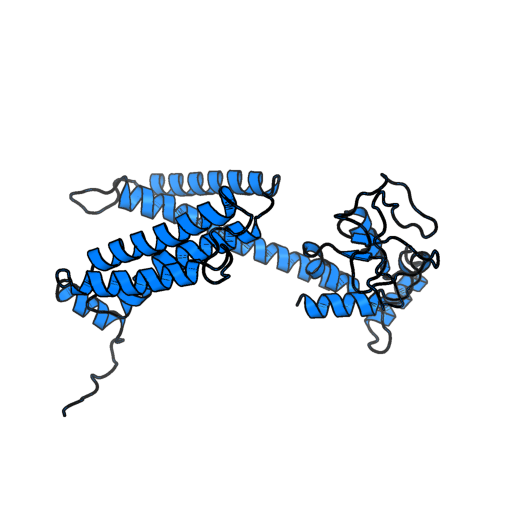44 ARG A C 1
ATOM 1794 O O . ARG A 1 244 ? -28.072 -3.992 22.688 1.00 92.06 244 ARG A O 1
ATOM 1801 N N . MET A 1 245 ? -27.517 -2.850 20.813 1.00 94.06 245 MET A N 1
ATOM 1802 C CA . MET A 1 245 ? -26.076 -2.968 20.988 1.00 94.06 245 MET A CA 1
ATOM 1803 C C . MET A 1 245 ? -25.642 -2.232 22.261 1.00 94.06 245 MET A C 1
ATOM 1805 O O . MET A 1 245 ? -26.056 -1.106 22.522 1.00 94.06 245 MET A O 1
ATOM 1809 N N . ASN A 1 246 ? -24.819 -2.884 23.079 1.00 94.69 246 ASN A N 1
ATOM 1810 C CA . ASN A 1 246 ? -24.341 -2.349 24.352 1.00 94.69 246 ASN A CA 1
ATOM 1811 C C . ASN A 1 246 ? -22.821 -2.512 24.479 1.00 94.69 246 ASN A C 1
ATOM 1813 O O . ASN A 1 246 ? -22.173 -3.161 23.654 1.00 94.69 246 ASN A O 1
ATOM 1817 N N . LYS A 1 247 ? -22.248 -1.917 25.534 1.00 94.56 247 LYS A N 1
ATOM 1818 C CA . LYS A 1 247 ? -20.795 -1.917 25.757 1.00 94.56 247 LYS A CA 1
ATOM 1819 C C . LYS A 1 247 ? -20.205 -3.329 25.864 1.00 94.56 247 LYS A C 1
ATOM 1821 O O . LYS A 1 247 ? -19.134 -3.568 25.322 1.00 94.56 247 LYS A O 1
ATOM 1826 N N . GLU A 1 248 ? -20.913 -4.261 26.503 1.00 96.19 248 GLU A N 1
ATOM 1827 C CA . GLU A 1 248 ? -20.419 -5.628 26.718 1.00 96.19 248 GLU A CA 1
ATOM 1828 C C . GLU A 1 248 ? -20.342 -6.401 25.398 1.00 96.19 248 GLU A C 1
ATOM 1830 O O . GLU A 1 248 ? -19.328 -7.031 25.104 1.00 96.19 248 GLU A O 1
ATOM 1835 N N . GLY A 1 249 ? -21.381 -6.295 24.560 1.00 95.62 249 GLY A N 1
ATOM 1836 C CA . GLY A 1 249 ? -21.390 -6.874 23.218 1.00 95.62 249 GLY A CA 1
ATOM 1837 C C . GLY A 1 249 ? -20.290 -6.297 22.331 1.00 95.62 249 GLY A C 1
ATOM 1838 O O . GLY A 1 249 ? -19.567 -7.054 21.684 1.00 95.62 249 GLY A O 1
ATOM 1839 N N . ALA A 1 250 ? -20.110 -4.974 22.354 1.00 95.88 250 ALA A N 1
ATOM 1840 C CA . ALA A 1 250 ? -19.059 -4.306 21.592 1.00 95.88 250 ALA A CA 1
ATOM 1841 C C . ALA A 1 250 ? -17.651 -4.753 22.027 1.00 95.88 250 ALA A C 1
ATOM 1843 O O . ALA A 1 250 ? -16.841 -5.129 21.182 1.00 95.88 250 ALA A O 1
ATOM 1844 N N . ILE A 1 251 ? -17.363 -4.775 23.333 1.00 96.50 251 ILE A N 1
ATOM 1845 C CA . ILE A 1 251 ? -16.049 -5.176 23.861 1.00 96.50 251 ILE A CA 1
ATOM 1846 C C . ILE A 1 251 ? -15.771 -6.655 23.569 1.00 96.50 251 ILE A C 1
ATOM 1848 O O . ILE A 1 251 ? -14.684 -6.986 23.095 1.00 96.50 251 ILE A O 1
ATOM 1852 N N . ALA A 1 252 ? -16.744 -7.543 23.800 1.00 97.31 252 ALA A N 1
ATOM 1853 C CA . ALA A 1 252 ? -16.588 -8.971 23.531 1.00 97.31 252 ALA A CA 1
ATOM 1854 C C . ALA A 1 252 ? -16.359 -9.249 22.037 1.00 97.31 252 ALA A C 1
ATOM 1856 O O . ALA A 1 252 ? -15.462 -10.014 21.678 1.00 97.31 252 ALA A O 1
ATOM 1857 N N . GLY A 1 253 ? -17.125 -8.588 21.164 1.00 96.94 253 GLY A N 1
ATOM 1858 C CA . GLY A 1 253 ? -16.945 -8.667 19.718 1.00 96.94 253 GLY A CA 1
ATOM 1859 C C . GLY A 1 253 ? -15.563 -8.185 19.277 1.00 96.94 253 GLY A C 1
ATOM 1860 O O . GLY A 1 253 ? -14.868 -8.909 18.561 1.00 96.94 253 GLY A O 1
ATOM 1861 N N . MET A 1 254 ? -15.126 -7.011 19.756 1.00 97.00 254 MET A N 1
ATOM 1862 C CA . MET A 1 254 ? -13.792 -6.469 19.466 1.00 97.00 254 MET A CA 1
ATOM 1863 C C . MET A 1 254 ? -12.693 -7.422 19.919 1.00 97.00 254 MET A C 1
ATOM 1865 O O . MET A 1 254 ? -11.776 -7.689 19.146 1.00 97.00 254 MET A O 1
ATOM 1869 N N . ALA A 1 255 ? -12.790 -7.948 21.142 1.00 97.50 255 ALA A N 1
ATOM 1870 C CA . ALA A 1 255 ? -11.804 -8.863 21.697 1.00 97.50 255 ALA A CA 1
ATOM 1871 C C . ALA A 1 255 ? -11.686 -10.139 20.854 1.00 97.50 255 ALA A C 1
ATOM 1873 O O . ALA A 1 255 ? -10.576 -10.518 20.489 1.00 97.50 255 ALA A O 1
ATOM 1874 N N . VAL A 1 256 ? -12.809 -10.767 20.483 1.00 97.69 256 VAL A N 1
ATOM 1875 C CA . VAL A 1 256 ? -12.796 -11.989 19.664 1.00 97.69 256 VAL A CA 1
ATOM 1876 C C . VAL A 1 256 ? -12.299 -11.711 18.247 1.00 97.69 256 VAL A C 1
ATOM 1878 O O . VAL A 1 256 ? -11.415 -12.421 17.767 1.00 97.69 256 VAL A O 1
ATOM 1881 N N . GLY A 1 257 ? -12.819 -10.675 17.583 1.00 96.94 257 GLY A N 1
ATOM 1882 C CA . GLY A 1 257 ? -12.427 -10.322 16.218 1.00 96.94 257 GLY A CA 1
ATOM 1883 C C . GLY A 1 257 ? -10.940 -9.972 16.108 1.00 96.94 257 GLY A C 1
ATOM 1884 O O . GLY A 1 257 ? -10.248 -10.487 15.222 1.00 96.94 257 GLY A O 1
ATOM 1885 N N . LEU A 1 258 ? -10.428 -9.157 17.039 1.00 96.44 258 LEU A N 1
ATOM 1886 C CA . LEU A 1 258 ? -9.008 -8.799 17.109 1.00 96.44 258 LEU A CA 1
ATOM 1887 C C . LEU A 1 258 ? -8.138 -9.999 17.453 1.00 96.44 258 LEU A C 1
ATOM 1889 O O . LEU A 1 258 ? -7.172 -10.249 16.738 1.00 96.44 258 LEU A O 1
ATOM 1893 N N . ALA A 1 259 ? -8.467 -10.744 18.513 1.00 97.19 259 ALA A N 1
ATOM 1894 C CA . ALA A 1 259 ? -7.652 -11.871 18.950 1.00 97.19 259 ALA A CA 1
ATOM 1895 C C . ALA A 1 259 ? -7.552 -12.933 17.853 1.00 97.19 259 ALA A C 1
ATOM 1897 O O . ALA A 1 259 ? -6.448 -13.350 17.517 1.00 97.19 259 ALA A O 1
ATOM 1898 N N . PHE A 1 260 ? -8.674 -13.310 17.234 1.00 96.31 260 PHE A N 1
ATOM 1899 C CA . PHE A 1 260 ? -8.681 -14.275 16.137 1.00 96.31 260 PHE A CA 1
ATOM 1900 C C . PHE A 1 260 ? -7.804 -13.814 14.966 1.00 96.31 260 PHE A C 1
ATOM 1902 O O . PHE A 1 260 ? -6.914 -14.543 14.528 1.00 96.31 260 PHE A O 1
ATOM 1909 N N . THR A 1 261 ? -8.021 -12.586 14.488 1.00 96.12 261 THR A N 1
ATOM 1910 C CA . THR A 1 261 ? -7.293 -12.033 13.336 1.00 96.12 261 THR A CA 1
ATOM 1911 C C . THR A 1 261 ? -5.800 -11.915 13.634 1.00 96.12 261 THR A C 1
ATOM 1913 O O . THR A 1 261 ? -4.970 -12.330 12.826 1.00 96.12 261 THR A O 1
ATOM 1916 N N . PHE A 1 262 ? -5.448 -11.396 14.811 1.00 95.50 262 PHE A N 1
ATOM 1917 C CA . PHE A 1 262 ? -4.065 -11.220 15.239 1.00 95.50 262 PHE A CA 1
ATOM 1918 C C . PHE A 1 262 ? -3.343 -12.561 15.396 1.00 95.50 262 PHE A C 1
ATOM 1920 O O . PHE A 1 262 ? -2.273 -12.747 14.819 1.00 95.50 262 PHE A O 1
ATOM 1927 N N . ILE A 1 263 ? -3.945 -13.520 16.108 1.00 95.06 263 ILE A N 1
ATOM 1928 C CA . ILE A 1 263 ? -3.374 -14.860 16.303 1.00 95.06 263 ILE A CA 1
ATOM 1929 C C . ILE A 1 263 ? -3.158 -15.543 14.951 1.00 95.06 263 ILE A C 1
ATOM 1931 O O . ILE A 1 263 ? -2.083 -16.086 14.705 1.00 95.06 263 ILE A O 1
ATOM 1935 N N . TYR A 1 264 ? -4.129 -15.470 14.039 1.00 93.88 264 TYR A N 1
ATOM 1936 C CA . TYR A 1 264 ? -3.998 -16.079 12.717 1.00 93.88 264 TYR A CA 1
ATOM 1937 C C . TYR A 1 264 ? -2.839 -15.492 11.902 1.00 93.88 264 TYR A C 1
ATOM 1939 O O . TYR A 1 264 ? -2.095 -16.239 11.257 1.00 93.88 264 TYR A O 1
ATOM 1947 N N . ILE A 1 265 ? -2.674 -14.163 11.935 1.00 92.31 265 ILE A N 1
ATOM 1948 C CA . ILE A 1 265 ? -1.553 -13.473 11.286 1.00 92.31 265 ILE A CA 1
ATOM 1949 C C . ILE A 1 265 ? -0.231 -13.936 11.904 1.00 92.31 265 ILE A C 1
ATOM 1951 O O . ILE A 1 265 ? 0.679 -14.312 11.167 1.00 92.31 265 ILE A O 1
ATOM 1955 N N . VAL A 1 266 ? -0.130 -13.974 13.237 1.00 92.19 266 VAL A N 1
ATOM 1956 C CA . VAL A 1 266 ? 1.082 -14.432 13.934 1.00 92.19 266 VAL A CA 1
ATOM 1957 C C . VAL A 1 266 ? 1.454 -15.858 13.523 1.00 92.19 266 VAL A C 1
ATOM 1959 O O . VAL A 1 266 ? 2.594 -16.106 13.126 1.00 92.19 266 VAL A O 1
ATOM 1962 N N . LEU A 1 267 ? 0.488 -16.779 13.535 1.00 91.50 267 LEU A N 1
ATOM 1963 C CA . LEU A 1 267 ? 0.716 -18.184 13.199 1.00 91.50 267 LEU A CA 1
ATOM 1964 C C . LEU A 1 267 ? 1.193 -18.385 11.753 1.00 91.50 267 LEU A C 1
ATOM 1966 O O . LEU A 1 267 ? 2.152 -19.116 11.531 1.00 91.50 267 LEU A O 1
ATOM 1970 N N . ASN A 1 268 ? 0.571 -17.721 10.775 1.00 89.25 268 ASN A N 1
ATOM 1971 C CA . ASN A 1 268 ? 0.877 -17.945 9.355 1.00 89.25 268 ASN A CA 1
ATOM 1972 C C . ASN A 1 268 ? 2.056 -17.107 8.824 1.00 89.25 268 ASN A C 1
ATOM 1974 O O . ASN A 1 268 ? 2.626 -17.435 7.784 1.00 89.25 268 ASN A O 1
ATOM 1978 N N . VAL A 1 269 ? 2.414 -16.002 9.486 1.00 87.31 269 VAL A N 1
ATOM 1979 C CA . VAL A 1 269 ? 3.477 -15.095 9.010 1.00 87.31 269 VAL A CA 1
ATOM 1980 C C . VAL A 1 269 ? 4.772 -15.271 9.799 1.00 87.31 269 VAL A C 1
ATOM 1982 O O . VAL A 1 269 ? 5.854 -15.214 9.209 1.00 87.31 269 VAL A O 1
ATOM 1985 N N . PHE A 1 270 ? 4.681 -15.492 11.113 1.00 85.50 270 PHE A N 1
ATOM 1986 C CA . PHE A 1 270 ? 5.841 -15.503 12.008 1.00 85.50 270 PHE A CA 1
ATOM 1987 C C . PHE A 1 270 ? 6.203 -16.896 12.528 1.00 85.50 270 PHE A C 1
ATOM 1989 O O . PHE A 1 270 ? 7.388 -17.149 12.724 1.00 85.50 270 PHE A O 1
ATOM 1996 N N . VAL A 1 271 ? 5.228 -17.791 12.725 1.00 87.25 271 VAL A N 1
ATOM 1997 C CA . VAL A 1 271 ? 5.486 -19.147 13.247 1.00 87.25 271 VAL A CA 1
ATOM 1998 C C . VAL A 1 271 ? 5.741 -20.139 12.119 1.00 87.25 271 VAL A C 1
ATOM 2000 O O . VAL A 1 271 ? 6.821 -20.717 12.048 1.00 87.25 271 VAL A O 1
ATOM 2003 N N . ASP A 1 272 ? 4.772 -20.326 11.223 1.00 82.31 272 ASP A N 1
ATOM 2004 C CA . ASP A 1 272 ? 4.878 -21.302 10.145 1.00 82.31 272 ASP A CA 1
ATOM 2005 C C . ASP A 1 272 ? 4.380 -20.747 8.808 1.00 82.31 272 ASP A C 1
ATOM 2007 O O . ASP A 1 272 ? 3.187 -20.549 8.576 1.00 82.31 272 ASP A O 1
ATOM 2011 N N . LYS A 1 273 ? 5.339 -20.548 7.902 1.00 78.88 273 LYS A N 1
ATOM 2012 C CA . LYS A 1 273 ? 5.116 -20.031 6.548 1.00 78.88 273 LYS A CA 1
ATOM 2013 C C . LYS A 1 273 ? 4.764 -21.127 5.538 1.00 78.88 273 LYS A C 1
ATOM 2015 O O . LYS A 1 273 ? 4.494 -20.806 4.383 1.00 78.88 273 LYS A O 1
ATOM 2020 N N . THR A 1 274 ? 4.785 -22.402 5.936 1.00 75.94 274 THR A N 1
ATOM 2021 C CA . THR A 1 274 ? 4.485 -23.541 5.050 1.00 75.94 274 THR A CA 1
ATOM 2022 C C . THR A 1 274 ? 2.984 -23.741 4.822 1.00 75.94 274 THR A C 1
ATOM 2024 O O . THR A 1 274 ? 2.598 -24.471 3.912 1.00 75.94 274 THR A O 1
ATOM 2027 N N . GLY A 1 275 ? 2.135 -23.031 5.578 1.00 76.31 275 GLY A N 1
ATOM 2028 C CA . GLY A 1 275 ? 0.683 -23.012 5.388 1.00 76.31 275 GLY A CA 1
ATOM 2029 C C . GLY A 1 275 ? -0.099 -23.967 6.290 1.00 76.31 275 GLY A C 1
ATOM 2030 O O . GLY A 1 275 ? -1.305 -24.106 6.105 1.00 76.31 275 GLY A O 1
ATOM 2031 N N . THR A 1 276 ? 0.532 -24.583 7.292 1.00 79.38 276 THR A N 1
ATOM 2032 C CA . THR A 1 276 ? -0.124 -25.520 8.228 1.00 79.38 276 THR A CA 1
ATOM 2033 C C . THR A 1 276 ? -1.343 -24.918 8.934 1.00 79.38 276 THR A C 1
ATOM 2035 O O . THR A 1 276 ? -2.342 -25.601 9.144 1.00 79.38 276 THR A O 1
ATOM 2038 N N . TYR A 1 277 ? -1.294 -23.626 9.271 1.00 81.25 277 TYR A N 1
ATOM 2039 C CA . TYR A 1 277 ? -2.379 -22.916 9.960 1.00 81.25 277 TYR A CA 1
ATOM 2040 C C . TYR A 1 277 ? -3.342 -22.196 9.010 1.00 81.25 277 TYR A C 1
ATOM 2042 O O . TYR A 1 277 ? -4.170 -21.398 9.457 1.00 81.25 277 TYR A O 1
ATOM 2050 N N . THR A 1 278 ? -3.227 -22.421 7.700 1.00 84.19 278 THR A N 1
ATOM 2051 C CA . THR A 1 278 ? -4.099 -21.770 6.727 1.00 84.19 278 THR A CA 1
ATOM 2052 C C . THR A 1 278 ? -5.483 -22.417 6.757 1.00 84.19 278 THR A C 1
ATOM 2054 O O . THR A 1 278 ? -5.663 -23.571 6.374 1.00 84.19 278 THR A O 1
ATOM 2057 N N . MET A 1 279 ? -6.487 -21.658 7.189 1.00 80.88 279 MET A N 1
ATOM 2058 C CA . MET A 1 279 ? -7.883 -22.091 7.216 1.00 80.88 279 MET A CA 1
ATOM 2059 C C . MET A 1 279 ? -8.569 -21.754 5.893 1.00 80.88 279 MET A C 1
ATOM 2061 O O . MET A 1 279 ? -8.451 -20.636 5.392 1.00 80.88 279 MET A O 1
ATOM 2065 N N . PHE A 1 280 ? -9.310 -22.714 5.333 1.00 82.06 280 PHE A N 1
ATOM 2066 C CA . PHE A 1 280 ? -10.148 -22.529 4.136 1.00 82.06 280 PHE A CA 1
ATOM 2067 C C . PHE A 1 280 ? -9.409 -21.942 2.912 1.00 82.06 280 PHE A C 1
ATOM 2069 O O . PHE A 1 280 ? -10.026 -21.319 2.052 1.00 82.06 280 PHE A O 1
ATOM 2076 N N . GLY A 1 281 ? -8.081 -22.100 2.837 1.00 83.44 281 GLY A N 1
ATOM 2077 C CA . GLY A 1 281 ? -7.250 -21.507 1.781 1.00 83.44 281 GLY A CA 1
ATOM 2078 C C . GLY A 1 281 ? -7.100 -19.979 1.858 1.00 83.44 281 GLY A C 1
ATOM 2079 O O . GLY A 1 281 ? -6.594 -19.364 0.918 1.00 83.44 281 GLY A O 1
ATOM 2080 N N . ILE A 1 282 ? -7.523 -19.345 2.956 1.00 89.31 282 ILE A N 1
ATOM 2081 C CA . ILE A 1 282 ? -7.484 -17.890 3.125 1.00 89.31 282 ILE A CA 1
ATOM 2082 C C . ILE A 1 282 ? -6.091 -17.466 3.593 1.00 89.31 282 ILE A C 1
ATOM 2084 O O . ILE A 1 282 ? -5.653 -17.779 4.701 1.00 89.31 282 ILE A O 1
ATOM 2088 N N . LYS A 1 283 ? -5.387 -16.691 2.765 1.00 88.88 283 LYS A N 1
ATOM 2089 C CA . LYS A 1 283 ? -4.094 -16.102 3.146 1.00 88.88 283 LYS A CA 1
ATOM 2090 C C . LYS A 1 283 ? -4.253 -15.164 4.345 1.00 88.88 283 LYS A C 1
ATOM 2092 O O . LYS A 1 283 ? -5.267 -14.479 4.470 1.00 88.88 283 LYS A O 1
ATOM 2097 N N . ALA A 1 284 ? -3.205 -15.040 5.162 1.00 88.94 284 ALA A N 1
ATOM 2098 C CA . ALA A 1 284 ? -3.180 -14.134 6.317 1.00 88.94 284 ALA A CA 1
ATOM 2099 C C . ALA A 1 284 ? -3.564 -12.683 5.973 1.00 88.94 284 ALA A C 1
ATOM 2101 O O . ALA A 1 284 ? -4.173 -11.997 6.784 1.00 88.94 284 ALA A O 1
ATOM 2102 N N . THR A 1 285 ? -3.277 -12.224 4.751 1.00 89.94 285 THR A N 1
ATOM 2103 C CA . THR A 1 285 ? -3.632 -10.875 4.281 1.00 89.94 285 THR A CA 1
ATOM 2104 C C . THR A 1 285 ? -5.140 -10.643 4.136 1.00 89.94 285 THR A C 1
ATOM 2106 O O . THR A 1 285 ? -5.557 -9.495 4.070 1.00 89.94 285 THR A O 1
ATOM 2109 N N . GLY A 1 286 ? -5.955 -11.701 4.050 1.00 90.31 286 GLY A N 1
ATOM 2110 C CA . GLY A 1 286 ? -7.409 -11.620 3.856 1.00 90.31 286 GLY A CA 1
ATOM 2111 C C . GLY A 1 286 ? -8.246 -12.112 5.040 1.00 90.31 286 GLY A C 1
ATOM 2112 O O . GLY A 1 286 ? -9.470 -12.052 4.981 1.00 90.31 286 GLY A O 1
ATOM 2113 N N . ILE A 1 287 ? -7.625 -12.596 6.121 1.00 93.88 287 ILE A N 1
ATOM 2114 C CA . ILE A 1 287 ? -8.359 -13.242 7.223 1.00 93.88 287 ILE A CA 1
ATOM 2115 C C . ILE A 1 287 ? -9.243 -12.274 8.027 1.00 93.88 287 ILE A C 1
ATOM 2117 O O . ILE A 1 287 ? -10.199 -12.703 8.673 1.00 93.88 287 ILE A O 1
ATOM 2121 N N . GLY A 1 288 ? -8.971 -10.966 7.956 1.00 94.56 288 GLY A N 1
ATOM 2122 C CA . GLY A 1 288 ? -9.726 -9.941 8.684 1.00 94.56 288 GLY A CA 1
ATOM 2123 C C . GLY A 1 288 ? -11.234 -9.981 8.418 1.00 94.56 288 GLY A C 1
ATOM 2124 O O . GLY A 1 288 ? -12.017 -9.717 9.324 1.00 94.56 288 GLY A O 1
ATOM 2125 N N . THR A 1 289 ? -11.670 -10.407 7.226 1.00 94.31 289 THR A N 1
ATOM 2126 C CA . THR A 1 289 ? -13.099 -10.593 6.918 1.00 94.31 289 THR A CA 1
ATOM 2127 C C . THR A 1 289 ? -13.738 -11.687 7.776 1.00 94.31 289 THR A C 1
ATOM 2129 O O . THR A 1 289 ? -14.868 -11.529 8.228 1.00 94.31 289 THR A O 1
ATOM 2132 N N . VAL A 1 290 ? -13.023 -12.779 8.057 1.00 95.56 290 VAL A N 1
ATOM 2133 C CA . VAL A 1 290 ? -13.518 -13.841 8.947 1.00 95.56 290 VAL A CA 1
ATOM 2134 C C . VAL A 1 290 ? -13.567 -13.337 10.388 1.00 95.56 290 VAL A C 1
ATOM 2136 O O . VAL A 1 290 ? -14.572 -13.533 11.067 1.00 95.56 290 VAL A O 1
ATOM 2139 N N . GLY A 1 291 ? -12.534 -12.612 10.832 1.00 96.56 291 GLY A N 1
ATOM 2140 C CA . GLY A 1 291 ? -12.531 -11.960 12.145 1.00 96.56 291 GLY A CA 1
ATOM 2141 C C . GLY A 1 291 ? -13.694 -10.981 12.328 1.00 96.56 291 GLY A C 1
ATOM 2142 O O . GLY A 1 291 ? -14.341 -10.979 13.371 1.00 96.56 291 GLY A O 1
ATOM 2143 N N . MET A 1 292 ? -14.022 -10.213 11.288 1.00 97.31 292 MET A N 1
ATOM 2144 C CA . MET A 1 292 ? -15.182 -9.319 11.246 1.00 97.31 292 MET A CA 1
ATOM 2145 C C . MET A 1 292 ? -16.508 -10.078 11.387 1.00 97.31 292 MET A C 1
ATOM 2147 O O . MET A 1 292 ? -17.380 -9.651 12.141 1.00 97.31 292 MET A O 1
ATOM 2151 N N . LEU A 1 293 ? -16.677 -11.210 10.699 1.00 96.88 293 LEU A N 1
ATOM 2152 C CA . LEU A 1 293 ? -17.883 -12.035 10.835 1.00 96.88 293 LEU A CA 1
ATOM 2153 C C . LEU A 1 293 ? -18.012 -12.616 12.247 1.00 96.88 293 LEU A C 1
ATOM 2155 O O . LEU A 1 293 ? -19.089 -12.552 12.839 1.00 96.88 293 LEU A O 1
ATOM 2159 N N . LEU A 1 294 ? -16.914 -13.124 12.813 1.00 96.88 294 LEU A N 1
ATOM 2160 C CA . LEU A 1 294 ? -16.888 -13.614 14.193 1.00 96.88 294 LEU A CA 1
ATOM 2161 C C . LEU A 1 294 ? -17.250 -12.510 15.186 1.00 96.88 294 LEU A C 1
ATOM 2163 O O . LEU A 1 294 ? -18.039 -12.746 16.098 1.00 96.88 294 LEU A O 1
ATOM 2167 N N . HIS A 1 295 ? -16.736 -11.298 14.974 1.00 98.00 295 HIS A N 1
ATOM 2168 C CA . HIS A 1 295 ? -17.121 -10.136 15.758 1.00 98.00 295 HIS A CA 1
ATOM 2169 C C . HIS A 1 295 ? -18.633 -9.912 15.693 1.00 98.00 295 HIS A C 1
ATOM 2171 O O . HIS A 1 295 ? -19.262 -9.867 16.747 1.00 98.00 295 HIS A O 1
ATOM 2177 N N . PHE A 1 296 ? -19.231 -9.799 14.499 1.00 97.50 296 PHE A N 1
ATOM 2178 C CA . PHE A 1 296 ? -20.679 -9.590 14.360 1.00 97.50 296 PHE A CA 1
ATOM 2179 C C . PHE A 1 296 ? -21.488 -10.627 15.138 1.00 97.50 296 PHE A C 1
ATOM 2181 O O . PHE A 1 296 ? -22.407 -10.264 15.871 1.00 97.50 296 PHE A O 1
ATOM 2188 N N . VAL A 1 297 ? -21.114 -11.901 15.018 1.00 97.12 297 VAL A N 1
ATOM 2189 C CA . VAL A 1 297 ? -21.775 -13.008 15.714 1.00 97.12 297 VAL A CA 1
ATOM 2190 C C . VAL A 1 297 ? -21.665 -12.842 17.230 1.00 97.12 297 VAL A C 1
ATOM 2192 O O . VAL A 1 297 ? -22.681 -12.835 17.925 1.00 97.12 297 VAL A O 1
ATOM 2195 N N . VAL A 1 298 ? -20.452 -12.662 17.756 1.00 97.56 298 VAL A N 1
ATOM 2196 C CA . VAL A 1 298 ? -20.225 -12.549 19.205 1.00 97.56 298 VAL A CA 1
ATOM 2197 C C . VAL A 1 298 ? -20.892 -11.304 19.775 1.00 97.56 298 VAL A C 1
ATOM 2199 O O . VAL A 1 298 ? -21.598 -11.400 20.776 1.00 97.56 298 VAL A O 1
ATOM 2202 N N . ALA A 1 299 ? -20.729 -10.151 19.127 1.00 96.88 299 ALA A N 1
ATOM 2203 C CA . ALA A 1 299 ? -21.342 -8.907 19.573 1.00 96.88 299 ALA A CA 1
ATOM 2204 C C . ALA A 1 299 ? -22.870 -9.007 19.594 1.00 96.88 299 ALA A C 1
ATOM 2206 O O . ALA A 1 299 ? -23.507 -8.567 20.555 1.00 96.88 299 ALA A O 1
ATOM 2207 N N . TYR A 1 300 ? -23.467 -9.635 18.576 1.00 95.50 300 TYR A N 1
ATOM 2208 C CA . TYR A 1 300 ? -24.903 -9.871 18.537 1.00 95.50 300 TYR A CA 1
ATOM 2209 C C . TYR A 1 300 ? -25.353 -10.739 19.716 1.00 95.50 300 TYR A C 1
ATOM 2211 O O . TYR A 1 300 ? -26.197 -10.310 20.495 1.00 95.50 300 TYR A O 1
ATOM 2219 N N . PHE A 1 301 ? -24.763 -11.917 19.926 1.00 96.75 301 PHE A N 1
ATOM 2220 C CA . PHE A 1 301 ? -25.202 -12.798 21.014 1.00 96.75 301 PHE A CA 1
ATOM 2221 C C . PHE A 1 301 ? -24.956 -12.203 22.407 1.00 96.75 301 PHE A C 1
ATOM 2223 O O . PHE A 1 301 ? -25.851 -12.236 23.254 1.00 96.75 301 PHE A O 1
ATOM 2230 N N . VAL A 1 302 ? -23.784 -11.607 22.644 1.00 96.81 302 VAL A N 1
ATOM 2231 C CA . VAL A 1 302 ? -23.435 -11.027 23.949 1.00 96.81 302 VAL A CA 1
ATOM 2232 C C . VAL A 1 302 ? -24.303 -9.812 24.265 1.00 96.81 302 VAL A C 1
ATOM 2234 O O . VAL A 1 302 ? -24.775 -9.692 25.395 1.00 96.81 302 VAL A O 1
ATOM 2237 N N . SER A 1 303 ? -24.597 -8.944 23.290 1.00 96.12 303 SER A N 1
ATOM 2238 C CA . SER A 1 303 ? -25.472 -7.783 23.526 1.00 96.12 303 SER A CA 1
ATOM 2239 C C . SER A 1 303 ? -26.900 -8.181 23.914 1.00 96.12 303 SER A C 1
ATOM 2241 O O . SER A 1 303 ? -27.524 -7.515 24.742 1.00 96.12 303 SER A O 1
ATOM 2243 N N . ARG A 1 304 ? -27.417 -9.297 23.378 1.00 95.38 304 ARG A N 1
ATOM 2244 C CA . ARG A 1 304 ? -28.744 -9.831 23.736 1.00 95.38 304 ARG A CA 1
ATOM 2245 C C . ARG A 1 304 ? -28.745 -10.572 25.068 1.00 95.38 304 ARG A C 1
ATOM 2247 O O . ARG A 1 304 ? -29.745 -10.520 25.775 1.00 95.38 304 ARG A O 1
ATOM 2254 N N . ALA A 1 305 ? -27.637 -11.223 25.416 1.00 95.62 305 ALA A N 1
ATOM 2255 C CA . ALA A 1 305 ? -27.479 -11.925 26.688 1.00 95.62 305 ALA A CA 1
ATOM 2256 C C . ALA A 1 305 ? -27.218 -10.987 27.882 1.00 95.62 305 ALA A C 1
ATOM 2258 O O . ALA A 1 305 ? -27.329 -11.405 29.031 1.00 95.62 305 ALA A O 1
ATOM 2259 N N . THR A 1 306 ? -26.871 -9.724 27.628 1.00 94.56 306 THR A N 1
ATOM 2260 C CA . THR A 1 306 ? -26.540 -8.724 28.654 1.00 94.56 306 THR A CA 1
ATOM 2261 C C . THR A 1 306 ? -27.592 -7.610 28.742 1.00 94.56 306 THR A C 1
ATOM 2263 O O . THR A 1 306 ? -28.524 -7.518 27.931 1.00 94.56 306 THR A O 1
ATOM 2266 N N . ALA A 1 307 ? -27.476 -6.762 29.770 1.00 91.75 307 ALA A N 1
ATOM 2267 C CA . ALA A 1 307 ? -28.446 -5.709 30.071 1.00 91.75 307 ALA A CA 1
ATOM 2268 C C . ALA A 1 307 ? -28.670 -4.748 28.891 1.00 91.75 307 ALA A C 1
ATOM 2270 O O . ALA A 1 307 ? -27.749 -4.431 28.135 1.00 91.75 307 ALA A O 1
ATOM 2271 N N . ALA A 1 308 ? -29.910 -4.286 28.734 1.00 91.81 308 ALA A N 1
ATOM 2272 C CA . ALA A 1 308 ? -30.245 -3.312 27.704 1.00 91.81 308 ALA A CA 1
ATOM 2273 C C . ALA A 1 308 ? -29.527 -1.983 27.926 1.00 91.81 308 ALA A C 1
ATOM 2275 O O . ALA A 1 308 ? -29.376 -1.575 29.080 1.00 91.81 308 ALA A O 1
ATOM 2276 N N . PRO A 1 309 ? -29.086 -1.308 26.847 1.00 91.56 309 PRO A N 1
ATOM 2277 C CA . PRO A 1 309 ? -28.668 0.074 26.975 1.00 91.56 309 PRO A CA 1
ATOM 2278 C C . PRO A 1 309 ? -29.851 0.908 27.508 1.00 91.56 309 PRO A C 1
ATOM 2280 O O . PRO A 1 309 ? -31.004 0.603 27.177 1.00 91.56 309 PRO A O 1
ATOM 2283 N N . PRO A 1 310 ? -29.591 1.932 28.337 1.00 92.12 310 PRO A N 1
ATOM 2284 C CA . PRO A 1 310 ? -30.615 2.852 28.824 1.00 92.12 310 PRO A CA 1
ATOM 2285 C C . PRO A 1 310 ? -31.471 3.445 27.694 1.00 92.12 310 PRO A C 1
ATOM 2287 O O . PRO A 1 310 ? -31.007 3.576 26.559 1.00 92.12 310 PRO A O 1
ATOM 2290 N N . GLN A 1 311 ? -32.729 3.776 27.995 1.00 90.81 311 GLN A N 1
ATOM 2291 C CA . GLN A 1 311 ? -33.697 4.201 26.978 1.00 90.81 311 GLN A CA 1
ATOM 2292 C C . GLN A 1 311 ? -33.262 5.485 26.259 1.00 90.81 311 GLN A C 1
ATOM 2294 O O . GLN A 1 311 ? -33.361 5.562 25.043 1.00 90.81 311 GLN A O 1
ATOM 2299 N N . ASP A 1 312 ? -32.678 6.436 26.983 1.00 90.19 312 ASP A N 1
ATOM 2300 C CA . ASP A 1 312 ? -32.117 7.675 26.440 1.00 90.19 312 ASP A CA 1
ATOM 2301 C C . ASP A 1 312 ? -31.035 7.423 25.376 1.00 90.19 312 ASP A C 1
ATOM 2303 O O . ASP A 1 312 ? -30.973 8.131 24.370 1.00 90.19 312 ASP A O 1
ATOM 2307 N N . ILE A 1 313 ? -30.222 6.373 25.541 1.00 88.81 313 ILE A N 1
ATOM 2308 C CA . ILE A 1 313 ? -29.219 5.970 24.547 1.00 88.81 313 ILE A CA 1
ATOM 2309 C C . ILE A 1 313 ? -29.886 5.352 23.315 1.00 88.81 313 ILE A C 1
ATOM 2311 O O . ILE A 1 313 ? -29.484 5.644 22.188 1.00 88.81 313 ILE A O 1
ATOM 2315 N N . GLN A 1 314 ? -30.915 4.525 23.505 1.00 88.75 314 GLN A N 1
ATOM 2316 C CA . GLN A 1 314 ? -31.667 3.936 22.390 1.00 88.75 314 GLN A CA 1
ATOM 2317 C C . GLN A 1 314 ? -32.369 5.017 21.562 1.00 88.75 314 GLN A C 1
ATOM 2319 O O . GLN A 1 314 ? -32.300 4.995 20.330 1.00 88.75 314 GLN A O 1
ATOM 2324 N N . ASP A 1 315 ? -32.974 5.990 22.241 1.00 88.50 315 ASP A N 1
ATOM 2325 C CA . ASP A 1 315 ? -33.648 7.129 21.627 1.00 88.50 315 ASP A CA 1
ATOM 2326 C C . ASP A 1 315 ? -32.637 8.026 20.894 1.00 88.50 315 ASP A C 1
ATOM 2328 O O . ASP A 1 315 ? -32.907 8.511 19.795 1.00 88.50 315 ASP A O 1
ATOM 2332 N N . MET A 1 316 ? -31.435 8.223 21.450 1.00 86.56 316 MET A N 1
ATOM 2333 C CA . MET A 1 316 ? -30.351 8.942 20.773 1.00 86.56 316 MET A CA 1
ATOM 2334 C C . MET A 1 316 ? -29.946 8.256 19.460 1.00 86.56 316 MET A C 1
ATOM 2336 O O . MET A 1 316 ? -29.845 8.927 18.432 1.00 86.56 316 MET A O 1
ATOM 2340 N N . VAL A 1 317 ? -29.747 6.933 19.467 1.00 86.81 317 VAL A N 1
ATOM 2341 C CA . VAL A 1 317 ? -29.407 6.160 18.257 1.00 86.81 317 VAL A CA 1
ATOM 2342 C C . VAL A 1 317 ? -30.521 6.261 17.211 1.00 86.81 317 VAL A C 1
ATOM 2344 O O . VAL A 1 317 ? -30.254 6.466 16.026 1.00 86.81 317 VAL A O 1
ATOM 2347 N N . GLU A 1 318 ? -31.782 6.180 17.636 1.00 85.62 318 GLU A N 1
ATOM 2348 C CA . GLU A 1 318 ? -32.936 6.335 16.749 1.00 85.62 318 GLU A CA 1
ATOM 2349 C C . GLU A 1 318 ? -33.011 7.729 16.113 1.00 85.62 318 GLU A C 1
ATOM 2351 O O . GLU A 1 318 ? -33.200 7.841 14.901 1.00 85.62 318 GLU A O 1
ATOM 2356 N N . ASN A 1 319 ? -32.768 8.779 16.897 1.00 84.88 319 ASN A N 1
ATOM 2357 C CA . ASN A 1 319 ? -32.742 10.161 16.417 1.00 84.88 319 AS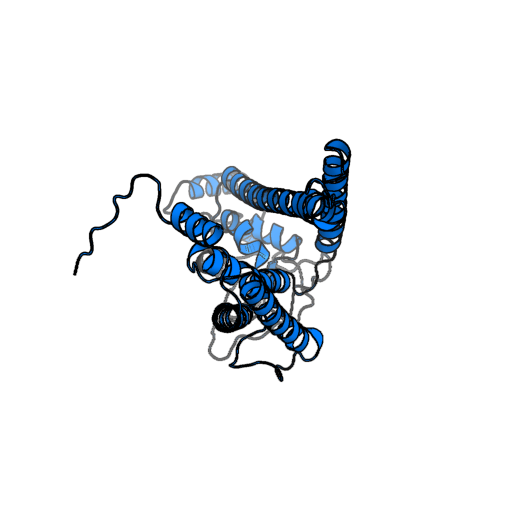N A CA 1
ATOM 2358 C C . ASN A 1 319 ? -31.578 10.450 15.455 1.00 84.88 319 ASN A C 1
ATOM 2360 O O . ASN A 1 319 ? -31.711 11.296 14.574 1.00 84.88 319 ASN A O 1
ATOM 2364 N N . ILE A 1 320 ? -30.436 9.770 15.602 1.00 82.50 320 ILE A N 1
ATOM 2365 C CA . ILE A 1 320 ? -29.323 9.865 14.640 1.00 82.50 320 ILE A CA 1
ATOM 2366 C C . ILE A 1 320 ? -29.709 9.209 13.309 1.00 82.50 320 ILE A C 1
ATOM 2368 O O . ILE A 1 320 ? -29.326 9.689 12.242 1.00 82.50 320 ILE A O 1
ATOM 2372 N N . ARG A 1 321 ? -30.478 8.116 13.359 1.00 79.00 321 ARG A N 1
ATOM 2373 C CA . ARG A 1 321 ? -30.885 7.356 12.173 1.00 79.00 321 ARG A CA 1
ATOM 2374 C C . ARG A 1 321 ? -32.029 8.015 11.401 1.00 79.00 321 ARG A C 1
ATOM 2376 O O . ARG A 1 321 ? -32.066 7.907 10.176 1.00 79.00 321 ARG A O 1
ATOM 2383 N N . ILE A 1 322 ? -32.964 8.655 12.098 1.00 76.81 322 ILE A N 1
ATOM 2384 C CA . ILE A 1 322 ? -34.137 9.297 11.501 1.00 76.81 322 ILE A CA 1
ATOM 2385 C C . ILE A 1 322 ? -33.900 10.814 11.488 1.00 76.81 322 ILE A C 1
ATOM 2387 O O . ILE A 1 322 ? -34.024 11.457 12.530 1.00 76.81 322 ILE A O 1
ATOM 2391 N N . PRO A 1 323 ? -33.551 11.423 10.337 1.00 64.31 323 PRO A N 1
ATOM 2392 C CA . PRO A 1 323 ? -33.311 12.858 10.280 1.00 64.31 323 PRO A CA 1
ATOM 2393 C C . PRO A 1 323 ? -34.567 13.635 10.692 1.00 64.31 323 PRO A C 1
ATOM 2395 O O . PRO A 1 323 ? -35.689 13.287 10.313 1.00 64.31 323 PRO A O 1
ATOM 2398 N N . ARG A 1 324 ? -34.372 14.718 11.458 1.00 58.34 324 ARG A N 1
ATOM 2399 C CA . ARG A 1 324 ? -35.445 15.629 11.885 1.00 58.34 324 ARG A CA 1
ATOM 2400 C C . ARG A 1 324 ? -36.237 16.099 10.657 1.00 58.34 324 ARG A C 1
ATOM 2402 O O . ARG A 1 324 ? -35.706 16.844 9.839 1.00 58.34 324 ARG A O 1
ATOM 2409 N N . GLY A 1 325 ? -37.490 15.656 10.536 1.00 58.72 325 GLY A N 1
ATOM 2410 C CA . GLY A 1 325 ? -38.385 15.992 9.419 1.00 58.72 325 GLY A CA 1
ATOM 2411 C C . GLY A 1 325 ? -38.851 14.805 8.568 1.00 58.72 325 GLY A C 1
ATOM 2412 O O . GLY A 1 325 ? -39.762 14.977 7.761 1.00 58.72 325 GLY A O 1
ATOM 2413 N N . ALA A 1 326 ? -38.304 13.600 8.757 1.00 58.38 326 ALA A N 1
ATOM 2414 C CA . ALA A 1 326 ? -38.918 12.389 8.217 1.00 58.38 326 ALA A CA 1
ATOM 2415 C C . ALA A 1 326 ? -40.180 12.073 9.037 1.00 58.38 326 ALA A C 1
ATOM 2417 O O . ALA A 1 326 ? -40.090 11.726 10.214 1.00 58.38 326 ALA A O 1
ATOM 2418 N N . ALA A 1 327 ? -41.361 12.268 8.444 1.00 47.44 327 ALA A N 1
ATOM 2419 C CA . ALA A 1 327 ? -42.631 11.954 9.093 1.00 47.44 327 ALA A CA 1
ATOM 2420 C C . ALA A 1 327 ? -42.628 10.494 9.592 1.00 47.44 327 ALA A C 1
ATOM 2422 O O . ALA A 1 327 ? -42.126 9.619 8.879 1.00 47.44 327 ALA A O 1
ATOM 2423 N N . PRO A 1 328 ? -43.189 10.198 10.780 1.00 49.06 328 PRO A N 1
ATOM 2424 C CA . PRO A 1 328 ? -43.355 8.820 11.212 1.00 49.06 328 PRO A CA 1
ATOM 2425 C C . PRO A 1 328 ? -44.266 8.124 10.199 1.00 49.06 328 PRO A C 1
ATOM 2427 O O . PRO A 1 328 ? -45.415 8.523 10.010 1.00 49.06 328 PRO A O 1
ATOM 2430 N N . SER A 1 329 ? -43.749 7.110 9.505 1.00 49.66 329 SER A N 1
ATOM 2431 C CA . SER A 1 329 ? -44.573 6.272 8.640 1.00 49.66 329 SER A CA 1
ATOM 2432 C C . SER A 1 329 ? -45.620 5.594 9.515 1.00 49.66 329 SER A C 1
ATOM 2434 O O . SER A 1 329 ? -45.299 4.727 10.329 1.00 49.66 329 SER A O 1
ATOM 2436 N N . THR A 1 330 ? -46.868 6.022 9.365 1.00 45.44 330 THR A N 1
ATOM 2437 C CA . THR A 1 330 ? -48.048 5.401 9.953 1.00 45.44 330 THR A CA 1
ATOM 2438 C C . THR A 1 330 ? -48.193 3.988 9.400 1.00 45.44 330 THR A C 1
ATOM 2440 O O . THR A 1 330 ? -48.862 3.777 8.393 1.00 45.44 330 THR A O 1
ATOM 2443 N N . HIS A 1 331 ? -47.576 3.012 10.058 1.00 39.28 331 HIS A N 1
ATOM 2444 C CA . HIS A 1 331 ? -47.988 1.619 9.950 1.00 39.28 331 HIS A CA 1
ATOM 2445 C C . HIS A 1 331 ? -48.853 1.287 11.160 1.00 39.28 331 HIS A C 1
ATOM 2447 O O . HIS A 1 331 ? -48.406 0.715 12.147 1.00 39.28 331 HIS A O 1
ATOM 2453 N N . ALA A 1 332 ? -50.110 1.715 11.063 1.00 35.12 332 ALA A N 1
ATOM 2454 C CA . ALA A 1 332 ? -51.209 0.993 11.671 1.00 35.12 332 ALA A CA 1
ATOM 2455 C C . ALA A 1 332 ? -51.493 -0.213 10.771 1.00 35.12 332 ALA A C 1
ATOM 2457 O O . ALA A 1 332 ? -51.872 -0.005 9.622 1.00 35.12 332 ALA A O 1
ATOM 2458 N N . HIS A 1 333 ? -51.258 -1.423 11.275 1.00 33.69 333 HIS A N 1
ATOM 2459 C CA . HIS A 1 333 ? -52.016 -2.644 10.990 1.00 33.69 333 HIS A CA 1
ATOM 2460 C C . HIS A 1 333 ? -51.674 -3.693 12.045 1.00 33.69 333 HIS A C 1
ATOM 2462 O O . HIS A 1 333 ? -50.468 -3.863 12.331 1.00 33.69 333 HIS A O 1
#

pLDDT: mean 88.24, std 9.45, range [33.69, 98.0]

Radius of gyration: 28.93 Å; chains: 1; bounding box: 82×49×76 Å

Secondary structure (DSSP, 8-state):
-HHHHHHHHHHHHTTEEHHHHSSPPPHHHHHHHHHHHT-TTS-GGGSTTTTHHHHHHHHTTSEEE--SSSSSEE---SS-SBSSS--EEEEEE-TTSPEEE-SPBPPPPTT-SS---EEE-TTTHHHHHHHHTT--HHHHHHHHHHHHHHHHHHHHHHHHHHHHIIIIIIIIIIISB-TTT-SBSS-HHHHHHHHHHHHHHHHHHHHHHHHS--TTHHHHHHHHHHHHHHHHHHHHHHHHH-TT--HHHHHHHHHHHHHHHHHHHIIIIII-TTSTT--TT--GGGTHHHHHHHHHHHHHHHHHHSPPPPHHHHHHHHHHHS-TT--------